Protein AF-A0A940C7N5-F1 (afdb_monomer_lite)

Foldseek 3Di:
DDPVVVPVVPVVVVVVVVVVVVVVVVVVVLLQVLLLLLLLQLLWDFFPLERLRSLLLLLLLVLLVHDLVSNLNSLVVNCVQVVNPLSSVLSNQLSVQLVVLSVVVVPDPDPCCVVCVLVSSLVSSLVSQLPSQVVVCVPPVVSNVSSNVSSNVSSVLNSLQNLCSNDDPPDPDRDPSSVVNVLVSVLSSLLSQLSRPPCSVVVSLVVLVVQLVVLCVVPLLRSLVSLLSSLCSCCNIRVSNPSSVVSNVVSVVD

Radius of gyration: 21.36 Å; chains: 1; bounding box: 59×62×59 Å

pLDDT: mean 82.91, std 12.22, range [44.12, 95.31]

Sequence (254 aa):
MTETARKKAFPVFRTRLKGRAARRVRAGVAWILQGAVMTALTGSRLLGDLSPFSVACFAAGLAAGWRPLPMALGCALYGVLSGWSAQAVSALTGCALAGAFELLVRRLPVPRLAAARDGITALEAGAAALLPGLFMAGGVPYNMMTALLSSCAAALLAPSLTGAMALRPDRKRLLPDERLSCALLAEMILIGMGSLPFAGGEIAEGAAVFVTLILSSRGPAMGAMGGIACGAALALGSGVAPAGSALGLCGLMA

Structure (mmCIF, N/CA/C/O backbone):
data_AF-A0A940C7N5-F1
#
_entry.id   AF-A0A940C7N5-F1
#
loop_
_atom_site.group_PDB
_atom_site.id
_atom_site.type_symbol
_atom_site.label_atom_id
_atom_site.label_alt_id
_atom_site.label_comp_id
_atom_site.label_asym_id
_atom_site.label_entity_id
_atom_site.label_seq_id
_atom_site.pdbx_PDB_ins_code
_atom_site.Cartn_x
_atom_site.Cartn_y
_atom_site.Cartn_z
_atom_site.occupancy
_atom_site.B_iso_or_equiv
_atom_site.auth_seq_id
_atom_site.auth_comp_id
_atom_site.auth_asym_id
_atom_site.auth_atom_id
_atom_site.pdbx_PDB_model_num
ATOM 1 N N . MET A 1 1 ? -33.143 -38.343 39.941 1.00 51.59 1 MET A N 1
ATOM 2 C CA . MET A 1 1 ? -32.200 -37.461 39.215 1.00 51.59 1 MET A CA 1
ATOM 3 C C . MET A 1 1 ? -32.939 -36.857 38.037 1.00 51.59 1 MET A C 1
ATOM 5 O O . MET A 1 1 ? -33.408 -37.586 37.179 1.00 51.59 1 MET A O 1
ATOM 9 N N . THR A 1 2 ? -33.189 -35.555 38.105 1.00 46.84 2 THR A N 1
ATOM 10 C CA . THR A 1 2 ? -34.339 -34.887 37.491 1.00 46.84 2 THR A CA 1
ATOM 11 C C . THR A 1 2 ? -34.039 -34.288 36.115 1.00 46.84 2 THR A C 1
ATOM 13 O O . THR A 1 2 ? -33.041 -33.604 35.888 1.00 46.84 2 THR A O 1
ATOM 16 N N . GLU A 1 3 ? -34.982 -34.507 35.203 1.00 47.84 3 GLU A N 1
ATOM 17 C CA . GLU A 1 3 ? -35.056 -34.051 33.806 1.00 47.84 3 GLU A CA 1
ATOM 18 C C . GLU A 1 3 ? -34.961 -32.518 33.623 1.00 47.84 3 GLU A C 1
ATOM 20 O O . GLU A 1 3 ? -34.776 -31.998 32.520 1.00 47.84 3 GLU A O 1
ATOM 25 N N . THR A 1 4 ? -35.029 -31.767 34.721 1.00 49.16 4 THR A N 1
ATOM 26 C CA . THR A 1 4 ? -34.992 -30.303 34.773 1.00 49.16 4 THR A CA 1
ATOM 27 C C . THR A 1 4 ? -33.587 -29.707 34.643 1.00 49.16 4 THR A C 1
ATOM 29 O O . THR A 1 4 ? -33.459 -28.548 34.241 1.00 49.16 4 THR A O 1
ATOM 32 N N . ALA A 1 5 ? -32.521 -30.481 34.875 1.00 47.84 5 ALA A N 1
ATOM 33 C CA . ALA A 1 5 ? -31.143 -30.013 34.675 1.00 47.84 5 ALA A CA 1
ATOM 34 C C . ALA A 1 5 ? -30.742 -29.944 33.188 1.00 47.84 5 ALA A C 1
ATOM 36 O O . ALA A 1 5 ? -29.886 -29.145 32.800 1.00 47.84 5 ALA A O 1
ATOM 37 N N . ARG A 1 6 ? -31.402 -30.726 32.320 1.00 46.50 6 ARG A N 1
ATOM 38 C CA . ARG A 1 6 ? -31.062 -30.795 30.891 1.00 46.50 6 ARG A CA 1
ATOM 39 C C . ARG A 1 6 ? -31.502 -29.556 30.113 1.00 46.50 6 ARG A C 1
ATOM 41 O O . ARG A 1 6 ? -30.820 -29.190 29.171 1.00 46.50 6 ARG A O 1
ATOM 48 N N . LYS A 1 7 ? -32.573 -28.851 30.500 1.00 46.19 7 LYS A N 1
ATOM 49 C CA . LYS A 1 7 ? -33.104 -27.708 29.718 1.00 46.19 7 LYS A CA 1
ATOM 50 C C . LYS A 1 7 ? -32.383 -26.369 29.950 1.00 46.19 7 LYS A C 1
ATOM 52 O O . LYS A 1 7 ? -32.437 -25.505 29.078 1.00 46.19 7 LYS A O 1
ATOM 57 N N . LYS A 1 8 ? -31.651 -26.190 31.059 1.00 45.12 8 LYS A N 1
ATOM 58 C CA . LYS A 1 8 ? -30.921 -24.934 31.357 1.00 45.12 8 LYS A CA 1
ATOM 59 C C . LYS A 1 8 ? -29.501 -24.866 30.769 1.00 45.12 8 LYS A C 1
ATOM 61 O O . LYS A 1 8 ? -28.976 -23.769 30.601 1.00 45.12 8 LYS A O 1
ATOM 66 N N . ALA A 1 9 ? -28.902 -25.996 30.383 1.00 46.28 9 ALA A N 1
ATOM 67 C CA . ALA A 1 9 ? -27.555 -26.034 29.793 1.00 46.28 9 ALA A CA 1
ATOM 68 C C . ALA A 1 9 ? -27.519 -25.711 28.280 1.00 46.28 9 ALA A C 1
ATOM 70 O O . ALA A 1 9 ? -26.523 -25.193 27.771 1.00 46.28 9 ALA A O 1
ATOM 71 N N . PHE A 1 10 ? -28.613 -25.953 27.548 1.00 46.66 10 PHE A N 1
ATOM 72 C CA . PHE A 1 10 ? -28.686 -25.716 26.099 1.00 46.66 10 PHE A CA 1
ATOM 73 C C . PHE A 1 10 ? -28.700 -24.243 25.640 1.00 46.66 10 PHE A C 1
ATOM 75 O O . PHE A 1 10 ? -28.064 -23.963 24.617 1.00 46.66 10 PHE A O 1
ATOM 82 N N . PRO A 1 11 ? -29.346 -23.268 26.318 1.00 48.66 11 PRO A N 1
ATOM 83 C CA . PRO A 1 11 ? -29.347 -21.884 25.831 1.00 48.66 11 PRO A CA 1
ATOM 84 C C . PRO A 1 11 ? -27.957 -21.232 25.897 1.00 48.66 11 PRO A C 1
ATOM 86 O O . PRO A 1 11 ? -27.591 -20.495 24.982 1.00 48.66 11 PRO A O 1
ATOM 89 N N . VAL A 1 12 ? -27.145 -21.564 26.910 1.00 51.19 12 VAL A N 1
ATOM 90 C CA . VAL A 1 12 ? -25.775 -21.039 27.085 1.00 51.19 12 VAL A CA 1
ATOM 91 C C . VAL A 1 12 ? -24.812 -21.595 26.027 1.00 51.19 12 VAL A C 1
ATOM 93 O O . VAL A 1 12 ? -23.929 -20.887 25.535 1.00 51.19 12 VAL A O 1
ATOM 96 N N . PHE A 1 13 ? -24.995 -22.852 25.613 1.00 44.12 13 PHE A N 1
ATOM 97 C CA . PHE A 1 13 ? -24.198 -23.447 24.537 1.00 44.12 13 PHE A CA 1
ATOM 98 C C . PHE A 1 13 ? -24.566 -22.867 23.162 1.00 44.12 13 PHE A C 1
ATOM 100 O O . PHE A 1 13 ? -23.679 -22.571 22.357 1.00 44.12 13 PHE A O 1
ATOM 107 N N . ARG 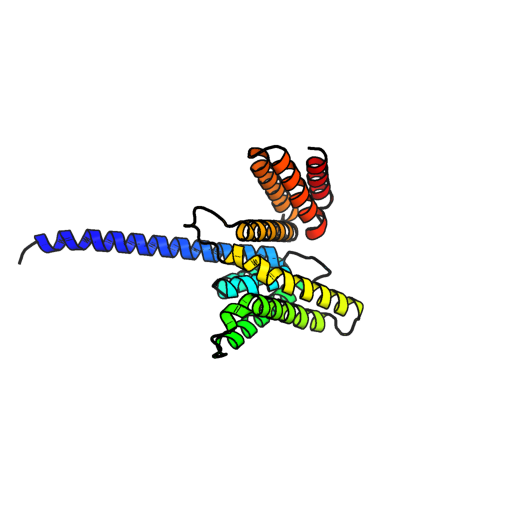A 1 14 ? -25.860 -22.615 22.908 1.00 48.38 14 ARG A N 1
ATOM 108 C CA . ARG A 1 14 ? -26.342 -21.993 21.659 1.00 48.38 14 ARG A CA 1
ATOM 109 C C . ARG A 1 14 ? -25.865 -20.546 21.496 1.00 48.38 14 ARG A C 1
ATOM 111 O O . ARG A 1 14 ? -25.475 -20.164 20.393 1.00 48.38 14 ARG A O 1
ATOM 118 N N . THR A 1 15 ? -25.837 -19.749 22.566 1.00 55.47 15 THR A N 1
ATOM 119 C CA . THR A 1 15 ? -25.305 -18.372 22.526 1.00 55.47 15 THR A CA 1
ATOM 120 C C . THR A 1 15 ? -23.783 -18.343 22.363 1.00 55.47 15 THR A C 1
ATOM 122 O O . THR A 1 15 ? -23.273 -17.542 21.575 1.00 55.47 15 THR A O 1
ATOM 125 N N . ARG A 1 16 ? -23.040 -19.271 22.988 1.00 53.50 16 ARG A N 1
ATOM 126 C CA . ARG A 1 16 ? -21.588 -19.424 22.753 1.00 53.50 16 ARG A CA 1
ATOM 127 C C . ARG A 1 16 ? -21.253 -19.886 21.330 1.00 53.50 16 ARG A C 1
ATOM 129 O O . ARG A 1 16 ? -20.285 -19.386 20.756 1.00 53.50 16 ARG A O 1
ATOM 136 N N . LEU A 1 17 ? -22.042 -20.786 20.739 1.00 54.47 17 LEU A N 1
ATOM 137 C CA . LEU A 1 17 ? -21.873 -21.229 19.346 1.00 54.47 17 LEU A CA 1
ATOM 138 C C . LEU A 1 17 ? -22.158 -20.098 18.346 1.00 54.47 17 LEU A C 1
ATOM 140 O O . LEU A 1 17 ? -21.339 -19.870 17.455 1.00 54.47 17 LEU A O 1
ATOM 144 N N . LYS A 1 18 ? -23.229 -19.315 18.549 1.00 59.25 18 LYS A N 1
ATOM 145 C CA . LYS A 1 18 ? -23.503 -18.101 17.752 1.00 59.25 18 LYS A CA 1
ATOM 146 C C . LYS A 1 18 ? -22.369 -17.071 17.866 1.00 59.25 18 LYS A C 1
ATOM 148 O O . LYS A 1 18 ? -21.932 -16.525 16.857 1.00 59.25 18 LYS A O 1
ATOM 153 N N . GLY A 1 19 ? -21.817 -16.876 19.067 1.00 64.38 19 GLY A N 1
ATOM 154 C CA . GLY A 1 19 ? -20.677 -15.980 19.296 1.00 64.38 19 GLY A CA 1
ATOM 155 C C . GLY A 1 19 ? -19.342 -16.465 18.707 1.00 64.38 19 GLY A C 1
ATOM 156 O O . GLY A 1 19 ? -18.465 -15.643 18.433 1.00 64.38 19 GLY A O 1
ATOM 157 N N . ARG A 1 20 ? -19.160 -17.777 18.501 1.00 68.38 20 ARG A N 1
ATOM 158 C CA . ARG A 1 20 ? -17.991 -18.346 17.799 1.00 68.38 20 ARG A CA 1
ATOM 159 C C . ARG A 1 20 ? -18.150 -18.273 16.281 1.00 68.38 20 ARG A C 1
ATOM 161 O O . ARG A 1 20 ? -17.189 -17.915 15.606 1.00 68.38 20 ARG A O 1
ATOM 168 N N . ALA A 1 21 ? -19.345 -18.548 15.758 1.00 71.12 21 ALA A N 1
ATOM 169 C CA . ALA A 1 21 ? -19.647 -18.421 14.333 1.00 71.12 21 ALA A CA 1
ATOM 170 C C . ALA A 1 21 ? -19.500 -16.965 13.857 1.00 71.12 21 ALA A C 1
ATOM 172 O O . ALA A 1 21 ? -18.759 -16.707 12.913 1.00 71.12 21 ALA A O 1
ATOM 173 N N . ALA A 1 22 ? -20.080 -16.001 14.581 1.00 72.75 22 ALA A N 1
ATOM 174 C CA . ALA A 1 22 ? -19.940 -14.577 14.264 1.00 72.75 22 ALA A CA 1
ATOM 175 C C . ALA A 1 22 ? -18.474 -14.101 14.302 1.00 72.75 22 ALA A C 1
ATOM 177 O O . ALA A 1 22 ? -18.050 -13.321 13.452 1.00 72.75 22 ALA A O 1
ATOM 178 N N . ARG A 1 23 ? -17.669 -14.611 15.247 1.00 75.31 23 ARG A N 1
ATOM 179 C CA . ARG A 1 23 ? -16.226 -14.328 15.301 1.00 75.31 23 ARG A CA 1
ATOM 180 C C . ARG A 1 23 ? -15.461 -14.912 14.115 1.00 75.31 23 ARG A C 1
ATOM 182 O O . ARG A 1 23 ? -14.581 -14.235 13.598 1.00 75.31 23 ARG A O 1
ATOM 189 N N . ARG A 1 24 ? -15.798 -16.126 13.664 1.00 78.75 24 ARG A N 1
ATOM 190 C CA . ARG A 1 24 ? -15.188 -16.725 12.463 1.00 78.75 24 ARG A CA 1
ATOM 191 C C . ARG A 1 24 ? -15.539 -15.945 11.200 1.00 78.75 24 ARG A C 1
ATOM 193 O O . ARG A 1 24 ? -14.641 -15.684 10.413 1.00 78.75 24 ARG A O 1
ATOM 200 N N . VAL A 1 25 ? -16.795 -15.524 11.047 1.00 80.06 25 VAL A N 1
ATOM 201 C CA . VAL A 1 25 ? -17.226 -14.710 9.898 1.00 80.06 25 VAL A CA 1
ATOM 202 C C . VAL A 1 25 ? -16.489 -13.372 9.880 1.00 80.06 25 VAL A C 1
ATOM 204 O O . VAL A 1 25 ? -15.874 -13.039 8.874 1.00 80.06 25 VAL A O 1
ATOM 207 N N . ARG A 1 26 ? -16.446 -12.644 11.007 1.00 80.75 26 ARG A N 1
ATOM 208 C CA . ARG A 1 26 ? -15.687 -11.380 11.102 1.00 80.75 26 ARG A CA 1
ATOM 209 C C . ARG A 1 26 ? -14.199 -11.571 10.808 1.00 80.75 26 ARG A C 1
ATOM 211 O O . ARG A 1 26 ? -13.612 -10.761 10.101 1.00 80.75 26 ARG A O 1
ATOM 218 N N . ALA A 1 27 ? -13.598 -12.642 11.329 1.00 81.06 27 ALA A N 1
ATOM 219 C CA . ALA A 1 27 ? -12.200 -12.957 11.064 1.00 81.06 27 ALA A CA 1
ATOM 220 C C . ALA A 1 27 ? -11.952 -13.277 9.584 1.00 81.06 27 ALA A C 1
ATOM 222 O O . ALA A 1 27 ? -10.933 -12.847 9.059 1.00 81.06 27 ALA A O 1
ATOM 223 N N . GLY A 1 28 ? -12.873 -13.987 8.922 1.00 84.25 28 GLY A N 1
ATOM 224 C CA . GLY A 1 28 ? -12.809 -14.279 7.489 1.00 84.25 28 GLY A CA 1
ATOM 225 C C . GLY A 1 28 ? -12.934 -13.022 6.628 1.00 84.25 28 GLY A C 1
ATOM 226 O O . GLY A 1 28 ? -12.109 -12.812 5.748 1.00 84.25 28 GLY A O 1
ATOM 227 N N . VAL A 1 29 ? -13.894 -12.143 6.937 1.00 85.88 29 VAL A N 1
ATOM 228 C CA . VAL A 1 29 ? -14.066 -10.858 6.235 1.00 85.88 29 VAL A CA 1
ATOM 229 C C . VAL A 1 29 ? -12.822 -9.981 6.376 1.00 85.88 29 VAL A C 1
ATOM 231 O O . VAL A 1 29 ? -12.331 -9.466 5.379 1.00 85.88 29 VAL A O 1
ATOM 234 N N . ALA A 1 30 ? -12.266 -9.860 7.587 1.00 85.69 30 ALA A N 1
ATOM 235 C CA . ALA A 1 30 ? -11.023 -9.119 7.800 1.00 85.69 30 ALA A CA 1
ATOM 236 C C . ALA A 1 30 ? -9.854 -9.720 7.001 1.00 85.69 30 ALA A C 1
ATOM 238 O O . ALA A 1 30 ? -9.044 -8.986 6.451 1.00 85.69 30 ALA A O 1
ATOM 239 N N . TRP A 1 31 ? -9.791 -11.049 6.901 1.00 90.44 31 TRP A N 1
ATOM 240 C CA . TRP A 1 31 ? -8.777 -11.754 6.117 1.00 90.44 31 TRP A CA 1
ATOM 241 C C . TRP A 1 31 ? -8.853 -11.417 4.627 1.00 90.44 31 TRP A C 1
ATOM 243 O O . TRP A 1 31 ? -7.840 -11.090 4.014 1.00 90.44 31 TRP A O 1
ATOM 253 N N . ILE A 1 32 ? -10.063 -11.469 4.066 1.00 90.06 32 ILE A N 1
ATOM 254 C CA . ILE A 1 32 ? -10.318 -11.149 2.659 1.00 90.06 32 ILE A CA 1
ATOM 255 C C . ILE A 1 32 ? -10.001 -9.678 2.394 1.00 90.06 32 ILE A C 1
ATOM 257 O O . ILE A 1 32 ? -9.326 -9.372 1.418 1.00 90.06 32 ILE A O 1
ATOM 261 N N . LEU A 1 33 ? -10.424 -8.777 3.286 1.00 90.06 33 LEU A N 1
ATOM 262 C CA . LEU A 1 33 ? -10.171 -7.345 3.148 1.00 90.06 33 LEU A CA 1
ATOM 263 C C . LEU A 1 33 ? -8.669 -7.030 3.160 1.00 90.06 33 LEU A C 1
ATOM 265 O O . LEU A 1 33 ? -8.198 -6.302 2.295 1.00 90.06 33 LEU A O 1
ATOM 269 N N . GLN A 1 34 ? -7.908 -7.619 4.089 1.00 92.19 34 GLN A N 1
ATOM 270 C CA . GLN A 1 34 ? -6.450 -7.457 4.155 1.00 92.19 34 GLN A CA 1
ATOM 271 C C . GLN A 1 34 ? -5.774 -7.920 2.859 1.00 92.19 34 GLN A C 1
ATOM 273 O O . GLN A 1 34 ? -4.919 -7.215 2.328 1.00 92.19 34 GLN A O 1
ATOM 278 N N . GLY A 1 35 ? -6.178 -9.079 2.330 1.00 91.44 35 GLY A N 1
ATOM 279 C CA . GLY A 1 35 ? -5.663 -9.583 1.058 1.00 91.44 35 GLY A CA 1
ATOM 280 C C . GLY A 1 35 ? -6.039 -8.693 -0.129 1.00 91.44 35 GLY A C 1
ATOM 281 O O . GLY A 1 35 ? -5.182 -8.390 -0.954 1.00 91.44 35 GLY A O 1
ATOM 282 N N . ALA A 1 36 ? -7.286 -8.223 -0.198 1.00 90.94 36 ALA A N 1
ATOM 283 C CA . ALA A 1 36 ? -7.769 -7.359 -1.275 1.00 90.94 36 ALA A CA 1
ATOM 284 C C . ALA A 1 36 ? -7.050 -6.003 -1.296 1.00 90.94 36 ALA A C 1
ATOM 286 O O . ALA A 1 36 ? -6.581 -5.580 -2.351 1.00 90.94 36 ALA A O 1
ATOM 287 N N . VAL A 1 37 ? -6.892 -5.366 -0.128 1.00 92.44 37 VAL A N 1
ATOM 288 C CA . VAL A 1 37 ? -6.129 -4.116 0.015 1.00 92.44 37 VAL A CA 1
ATOM 289 C C . VAL A 1 37 ? -4.699 -4.322 -0.468 1.00 92.44 37 VAL A C 1
ATOM 291 O O . VAL A 1 37 ? -4.227 -3.567 -1.310 1.00 92.44 37 VAL A O 1
ATOM 294 N N . MET A 1 38 ? -4.027 -5.380 -0.012 1.00 94.38 38 MET A N 1
ATOM 295 C CA . MET A 1 38 ? -2.659 -5.658 -0.450 1.00 94.38 38 MET A CA 1
ATOM 296 C C . MET A 1 38 ? -2.571 -5.937 -1.951 1.00 94.38 38 MET A C 1
ATOM 298 O O . MET A 1 38 ? -1.673 -5.411 -2.592 1.00 94.38 38 MET A O 1
ATOM 302 N N . THR A 1 39 ? -3.525 -6.676 -2.525 1.00 91.94 39 THR A N 1
ATOM 303 C CA . THR A 1 39 ? -3.580 -6.946 -3.975 1.00 91.94 39 THR A CA 1
ATOM 304 C C . THR A 1 39 ? -3.664 -5.645 -4.776 1.00 91.94 39 THR A C 1
ATOM 306 O O . THR A 1 39 ? -2.908 -5.465 -5.729 1.00 91.94 39 THR A O 1
ATOM 309 N N . ALA A 1 40 ? -4.542 -4.720 -4.372 1.00 90.94 40 ALA A N 1
ATOM 310 C CA . ALA A 1 40 ? -4.671 -3.415 -5.021 1.00 90.94 40 ALA A CA 1
ATOM 311 C C . ALA A 1 40 ? -3.379 -2.593 -4.878 1.00 90.94 40 ALA A C 1
ATOM 313 O O . ALA A 1 40 ? -2.850 -2.071 -5.857 1.00 90.94 40 ALA A O 1
ATOM 314 N N . LEU A 1 41 ? -2.814 -2.530 -3.671 1.00 91.44 41 LEU A N 1
ATOM 315 C CA . LEU A 1 41 ? -1.617 -1.733 -3.400 1.00 91.44 41 LEU A CA 1
ATOM 316 C C . LEU A 1 41 ? -0.347 -2.292 -4.049 1.00 91.44 41 LEU A C 1
ATOM 318 O O . LEU A 1 41 ? 0.570 -1.530 -4.352 1.00 91.44 41 LEU A O 1
ATOM 322 N N . THR A 1 42 ? -0.272 -3.597 -4.313 1.00 89.31 42 THR A N 1
ATOM 323 C CA . THR A 1 42 ? 0.818 -4.165 -5.119 1.00 89.31 42 THR A CA 1
ATOM 324 C C . THR A 1 42 ? 0.790 -3.630 -6.549 1.00 89.31 42 THR A C 1
ATOM 326 O O . THR A 1 42 ? 1.855 -3.407 -7.121 1.00 89.31 42 THR A O 1
ATOM 329 N N . GLY A 1 43 ? -0.399 -3.364 -7.098 1.00 83.69 43 GLY A N 1
ATOM 330 C CA . GLY A 1 43 ? -0.561 -2.783 -8.430 1.00 83.69 43 GLY A CA 1
ATOM 331 C C . GLY A 1 43 ? -0.299 -1.285 -8.514 1.00 83.69 43 GLY A C 1
ATOM 332 O O . GLY A 1 43 ? 0.110 -0.802 -9.570 1.00 83.69 43 GLY A O 1
ATOM 333 N N . SER A 1 44 ? -0.455 -0.547 -7.415 1.00 83.50 44 SER A N 1
ATOM 334 C CA . SER A 1 44 ? -0.224 0.900 -7.409 1.00 83.50 44 SER A CA 1
ATOM 335 C C . SER A 1 44 ? 1.244 1.257 -7.703 1.00 83.50 44 SER A C 1
ATOM 337 O O . SER A 1 44 ? 2.162 0.784 -7.026 1.00 83.50 44 SER A O 1
ATOM 339 N N . ARG A 1 45 ? 1.456 2.092 -8.729 1.00 76.44 45 ARG A N 1
ATOM 340 C CA . ARG A 1 45 ? 2.767 2.606 -9.158 1.00 76.44 45 ARG A CA 1
ATOM 341 C C . ARG A 1 45 ? 2.856 4.087 -8.811 1.00 76.44 45 ARG A C 1
ATOM 343 O O . ARG A 1 45 ? 1.858 4.795 -8.895 1.00 76.44 45 ARG A O 1
ATOM 350 N N . LEU A 1 46 ? 4.042 4.547 -8.417 1.00 66.75 46 LEU A N 1
ATOM 351 C CA . LEU A 1 46 ? 4.302 5.977 -8.201 1.00 66.75 46 LEU A CA 1
ATOM 352 C C . LEU A 1 46 ? 5.454 6.477 -9.084 1.00 66.75 46 LEU A C 1
ATOM 354 O O . LEU A 1 46 ? 5.331 7.514 -9.723 1.00 66.75 46 LEU A O 1
ATOM 358 N N . LEU A 1 47 ? 6.570 5.741 -9.131 1.00 68.38 47 LEU A N 1
ATOM 359 C CA . LEU A 1 47 ? 7.771 6.096 -9.891 1.00 68.38 47 LEU A CA 1
ATOM 360 C C . LEU A 1 47 ? 8.451 4.816 -10.399 1.00 68.38 47 LEU A C 1
ATOM 362 O O . LEU A 1 47 ? 8.959 4.024 -9.605 1.00 68.38 47 LEU A O 1
ATOM 366 N N . GLY A 1 48 ? 8.460 4.621 -11.719 1.00 70.44 48 GLY A N 1
ATOM 367 C CA . GLY A 1 48 ? 8.994 3.410 -12.352 1.00 70.44 48 GLY A CA 1
ATOM 368 C C . GLY A 1 48 ? 8.171 2.150 -12.049 1.00 70.44 48 GLY A C 1
ATOM 369 O O . GLY A 1 48 ? 6.976 2.225 -11.768 1.00 70.44 48 GLY A O 1
ATOM 370 N N . ASP A 1 49 ? 8.825 0.987 -12.088 1.00 75.00 49 ASP A N 1
ATOM 371 C CA . ASP A 1 49 ? 8.203 -0.329 -11.854 1.00 75.00 49 ASP A CA 1
ATOM 372 C C . ASP A 1 49 ? 8.219 -0.766 -10.375 1.00 75.00 49 ASP A C 1
ATOM 374 O O . ASP A 1 49 ? 8.081 -1.950 -10.064 1.00 75.00 49 ASP A O 1
ATOM 378 N N . LEU A 1 50 ? 8.395 0.174 -9.440 1.00 82.81 50 LEU A N 1
ATOM 379 C CA . LEU A 1 50 ? 8.424 -0.103 -8.002 1.00 82.81 50 LEU A CA 1
ATOM 380 C C . LEU A 1 50 ? 7.057 0.149 -7.352 1.00 82.81 50 LEU A C 1
ATOM 382 O O . LEU A 1 50 ? 6.334 1.078 -7.714 1.00 82.81 50 LEU A O 1
ATOM 386 N N . SER A 1 51 ? 6.728 -0.657 -6.339 1.00 85.12 51 SER A N 1
ATOM 387 C CA . SER A 1 51 ? 5.478 -0.570 -5.570 1.00 85.12 51 SER A CA 1
ATOM 388 C C . SER A 1 51 ? 5.737 -0.157 -4.104 1.00 85.12 51 SER A C 1
ATOM 390 O O . SER A 1 51 ? 5.625 -0.982 -3.188 1.00 85.12 51 SER A O 1
ATOM 392 N N . PRO A 1 52 ? 6.089 1.115 -3.826 1.00 87.56 52 PRO A N 1
ATOM 393 C CA . PRO A 1 52 ? 6.367 1.579 -2.458 1.00 87.56 52 PRO A CA 1
ATOM 394 C C . PRO A 1 52 ? 5.163 1.418 -1.524 1.00 87.56 52 PRO A C 1
ATOM 396 O O . PRO A 1 52 ? 5.303 1.140 -0.333 1.00 87.56 52 PRO A O 1
ATOM 399 N N . PHE A 1 53 ? 3.968 1.552 -2.088 1.00 91.50 53 PHE A N 1
ATOM 400 C CA . PHE A 1 53 ? 2.691 1.512 -1.396 1.00 91.50 53 PHE A CA 1
ATOM 401 C C . PHE A 1 53 ? 2.390 0.172 -0.730 1.00 91.50 53 PHE A C 1
ATOM 403 O O . PHE A 1 53 ? 1.936 0.144 0.415 1.00 91.50 53 PHE A O 1
ATOM 410 N N . SER A 1 54 ? 2.679 -0.943 -1.408 1.00 92.75 54 SER A N 1
ATOM 411 C CA . SER A 1 54 ? 2.472 -2.269 -0.828 1.00 92.75 54 SER A CA 1
ATOM 412 C C . SER A 1 54 ? 3.410 -2.506 0.349 1.00 92.75 54 SER A C 1
ATOM 414 O O . SER A 1 54 ? 2.974 -3.018 1.371 1.00 92.75 54 SER A O 1
ATOM 416 N N . VAL A 1 55 ? 4.678 -2.096 0.244 1.00 93.62 55 VAL A N 1
ATOM 417 C CA . VAL A 1 55 ? 5.662 -2.278 1.323 1.00 93.62 55 VAL A CA 1
ATOM 418 C C . VAL A 1 55 ? 5.309 -1.408 2.532 1.00 93.62 55 VAL A C 1
ATOM 420 O O . VAL A 1 55 ? 5.297 -1.905 3.660 1.00 93.62 55 VAL A O 1
ATOM 423 N N . ALA A 1 56 ? 4.930 -0.148 2.300 1.00 94.56 56 ALA A N 1
ATOM 424 C CA . ALA A 1 56 ? 4.469 0.759 3.348 1.00 94.56 56 ALA A CA 1
ATOM 425 C C . ALA A 1 56 ? 3.225 0.225 4.067 1.00 94.56 56 ALA A C 1
ATOM 427 O O . ALA A 1 56 ? 3.196 0.150 5.296 1.00 94.56 56 ALA A O 1
ATOM 428 N N . CYS A 1 57 ? 2.217 -0.215 3.308 1.00 94.62 57 CYS A N 1
ATOM 429 C CA . CYS A 1 57 ? 1.012 -0.817 3.867 1.00 94.62 57 CYS A CA 1
ATOM 430 C C . CYS A 1 57 ? 1.308 -2.137 4.585 1.00 94.62 57 CYS A C 1
ATOM 432 O O . CYS A 1 57 ? 0.659 -2.449 5.585 1.00 94.62 57 CYS A O 1
ATOM 434 N N . PHE A 1 58 ? 2.288 -2.912 4.112 1.00 95.31 58 PHE A N 1
ATOM 435 C CA . PHE A 1 58 ? 2.672 -4.153 4.766 1.00 95.31 58 PHE A CA 1
ATOM 436 C C . PHE A 1 58 ? 3.263 -3.897 6.152 1.00 95.31 58 PHE A C 1
ATOM 438 O O . PHE A 1 58 ? 2.790 -4.466 7.138 1.00 95.31 58 PHE A O 1
ATOM 445 N N . ALA A 1 59 ? 4.232 -2.985 6.245 1.00 94.19 59 ALA A N 1
ATOM 446 C CA . ALA A 1 59 ? 4.824 -2.570 7.515 1.00 94.19 59 ALA A CA 1
ATOM 447 C C . ALA A 1 59 ? 3.777 -1.947 8.460 1.00 94.19 59 ALA A C 1
ATOM 449 O O . ALA A 1 59 ? 3.665 -2.346 9.622 1.00 94.19 59 ALA A O 1
ATOM 450 N N . ALA A 1 60 ? 2.937 -1.041 7.945 1.00 93.19 60 ALA A N 1
ATOM 451 C CA . ALA A 1 60 ? 1.861 -0.411 8.712 1.00 93.19 60 ALA A CA 1
ATOM 452 C C . ALA A 1 60 ? 0.844 -1.436 9.240 1.00 93.19 60 ALA A C 1
ATOM 454 O O . ALA A 1 60 ? 0.447 -1.390 10.406 1.00 93.19 60 ALA A O 1
ATOM 455 N N . GLY A 1 61 ? 0.448 -2.397 8.401 1.00 92.56 61 GLY A N 1
ATOM 456 C CA . GLY A 1 61 ? -0.455 -3.479 8.775 1.00 92.56 61 GLY A CA 1
ATOM 457 C C . GLY A 1 61 ? 0.143 -4.362 9.868 1.00 92.56 61 GLY A C 1
ATOM 458 O O . GLY A 1 61 ? -0.532 -4.643 10.859 1.00 92.56 61 GLY A O 1
ATOM 459 N N . LEU A 1 62 ? 1.417 -4.751 9.752 1.00 92.56 62 LEU A N 1
ATOM 460 C CA . LEU A 1 62 ? 2.103 -5.519 10.796 1.00 92.56 62 LEU A CA 1
ATOM 461 C C . LEU A 1 62 ? 2.145 -4.770 12.130 1.00 92.56 62 LEU A C 1
ATOM 463 O O . LEU A 1 62 ? 1.848 -5.363 13.172 1.00 92.56 62 LEU A O 1
ATOM 467 N N . ALA A 1 63 ? 2.435 -3.468 12.098 1.00 90.38 63 ALA A N 1
ATOM 468 C CA . ALA A 1 63 ? 2.418 -2.623 13.285 1.00 90.38 63 ALA A CA 1
ATOM 469 C C . ALA A 1 63 ? 1.019 -2.449 13.891 1.00 90.38 63 ALA A C 1
ATOM 471 O O . ALA A 1 63 ? 0.887 -2.435 15.114 1.00 90.38 63 ALA A O 1
ATOM 472 N N . ALA A 1 64 ? -0.024 -2.411 13.062 1.00 88.50 64 ALA A N 1
ATOM 473 C CA . ALA A 1 64 ? -1.419 -2.386 13.497 1.00 88.50 64 ALA A CA 1
ATOM 474 C C . ALA A 1 64 ? -1.962 -3.762 13.945 1.00 88.50 64 ALA A C 1
ATOM 476 O O . ALA A 1 64 ? -3.104 -3.865 14.403 1.00 88.50 64 ALA A O 1
ATOM 477 N N . GLY A 1 65 ? -1.167 -4.833 13.836 1.00 88.69 65 GLY A N 1
ATOM 478 C CA . GLY A 1 65 ? -1.552 -6.188 14.243 1.00 88.69 65 GLY A CA 1
ATOM 479 C C . GLY A 1 65 ? -2.332 -6.976 13.186 1.00 88.69 65 GLY A C 1
ATOM 480 O O . GLY A 1 65 ? -3.031 -7.939 13.524 1.00 88.69 65 GLY A O 1
ATOM 481 N N . TRP A 1 66 ? -2.235 -6.596 11.912 1.00 91.88 66 TRP A N 1
ATOM 482 C CA . TRP A 1 66 ? -2.730 -7.407 10.803 1.00 91.88 66 TRP A CA 1
ATOM 483 C C . TRP A 1 66 ? -1.967 -8.724 10.701 1.00 91.88 66 TRP A C 1
ATOM 485 O O . TRP A 1 66 ? -0.856 -8.895 11.210 1.00 91.88 66 TRP A O 1
ATOM 495 N N . ARG A 1 67 ? -2.600 -9.708 10.060 1.00 91.38 67 ARG A N 1
ATOM 496 C CA . ARG A 1 67 ? -1.990 -11.023 9.891 1.00 91.38 67 ARG A CA 1
ATOM 497 C C . ARG A 1 67 ? -1.073 -10.974 8.662 1.00 91.38 67 ARG A C 1
ATOM 499 O O . ARG A 1 67 ? -1.555 -10.599 7.598 1.00 91.38 67 ARG A O 1
ATOM 506 N N . PRO A 1 68 ? 0.188 -11.434 8.752 1.00 91.56 68 PRO A N 1
ATOM 507 C CA . PRO A 1 68 ? 1.114 -11.410 7.614 1.00 91.56 68 PRO A CA 1
ATOM 508 C C . PRO A 1 68 ? 0.640 -12.298 6.457 1.00 91.56 68 PRO A C 1
ATOM 510 O O . PRO A 1 68 ? 0.866 -11.991 5.295 1.00 91.56 68 PRO A O 1
ATOM 513 N N . LEU A 1 69 ? -0.043 -13.402 6.775 1.00 92.31 69 LEU A N 1
ATOM 514 C CA . LEU A 1 69 ? -0.440 -14.424 5.809 1.00 92.31 69 LEU A CA 1
ATOM 515 C C . LEU A 1 69 ? -1.446 -13.927 4.746 1.00 92.31 69 LEU A C 1
ATOM 517 O O . LEU A 1 69 ? -1.137 -14.064 3.567 1.00 92.31 69 LEU A O 1
ATOM 521 N N . PRO A 1 70 ? -2.600 -13.313 5.089 1.00 92.88 70 PRO A N 1
ATOM 522 C CA . PRO A 1 70 ? -3.506 -12.754 4.081 1.00 92.88 70 PRO A CA 1
ATOM 523 C C . PRO A 1 70 ? -2.859 -11.626 3.279 1.00 92.88 70 PRO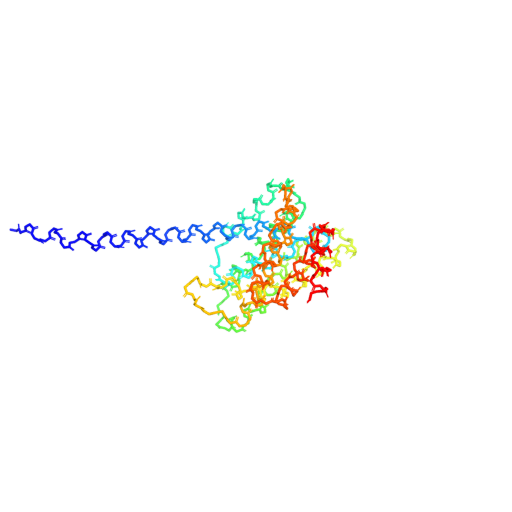 A C 1
ATOM 525 O O . PRO A 1 70 ? -3.124 -11.494 2.090 1.00 92.88 70 PRO A O 1
ATOM 528 N N . MET A 1 71 ? -1.989 -10.838 3.912 1.00 93.88 71 MET A N 1
ATOM 529 C CA . MET A 1 71 ? -1.298 -9.740 3.246 1.00 93.88 71 MET A CA 1
ATOM 530 C C . MET A 1 71 ? -0.318 -10.258 2.186 1.00 93.88 71 MET A C 1
ATOM 532 O O . MET A 1 71 ? -0.338 -9.794 1.050 1.00 93.88 71 MET A O 1
ATOM 536 N N . ALA A 1 72 ? 0.474 -11.278 2.531 1.00 92.88 72 ALA A N 1
ATOM 537 C CA . ALA A 1 72 ? 1.376 -11.949 1.600 1.00 92.88 72 ALA A CA 1
ATOM 538 C C . ALA A 1 72 ? 0.615 -12.658 0.469 1.00 92.88 72 ALA A C 1
ATOM 540 O O . ALA A 1 72 ? 1.033 -12.587 -0.685 1.00 92.88 72 ALA A O 1
ATOM 541 N N . LEU A 1 73 ? -0.524 -13.293 0.778 1.00 93.31 73 LEU A N 1
ATOM 542 C CA . LEU A 1 73 ? -1.397 -13.884 -0.239 1.00 93.31 73 LEU A CA 1
ATOM 543 C C . LEU A 1 73 ? -1.967 -12.833 -1.196 1.00 93.31 73 LEU A C 1
ATOM 545 O O . LEU A 1 73 ? -2.070 -13.118 -2.381 1.00 93.31 73 LEU A O 1
ATOM 549 N N . GLY A 1 74 ? -2.292 -11.631 -0.715 1.00 92.25 74 GLY A N 1
ATOM 550 C CA . GLY A 1 74 ? -2.718 -10.520 -1.570 1.00 92.25 74 GLY A CA 1
ATOM 551 C C . GLY A 1 74 ? -1.632 -10.094 -2.561 1.00 92.25 74 GLY A C 1
ATOM 552 O O . GLY A 1 74 ? -1.878 -10.021 -3.763 1.00 92.25 74 GLY A O 1
ATOM 553 N N . CYS A 1 75 ? -0.397 -9.915 -2.082 1.00 91.31 75 CYS A N 1
ATOM 554 C CA . CYS A 1 75 ? 0.742 -9.628 -2.960 1.00 91.31 75 CYS A CA 1
ATOM 555 C C . CYS A 1 75 ? 0.984 -10.759 -3.977 1.00 91.31 75 CYS A C 1
ATOM 557 O O . CYS A 1 75 ? 1.244 -10.502 -5.151 1.00 91.31 75 CYS A O 1
ATOM 559 N N . ALA A 1 76 ? 0.876 -12.020 -3.540 1.00 93.25 76 ALA A N 1
ATOM 560 C CA . ALA A 1 76 ? 1.054 -13.182 -4.408 1.00 93.25 76 ALA A CA 1
ATOM 561 C C . ALA A 1 76 ? -0.059 -13.289 -5.459 1.00 93.25 76 ALA A C 1
ATOM 563 O O . ALA A 1 76 ? 0.222 -13.602 -6.613 1.00 93.25 76 ALA A O 1
ATOM 564 N N . LEU A 1 77 ? -1.305 -12.982 -5.087 1.00 92.94 77 LEU A N 1
ATOM 565 C CA . LEU A 1 77 ? -2.442 -12.949 -6.002 1.00 92.94 77 LEU A CA 1
ATOM 566 C C . LEU A 1 77 ? -2.213 -11.923 -7.112 1.00 92.94 77 LEU A C 1
ATOM 568 O O . LEU A 1 77 ? -2.395 -12.254 -8.280 1.00 92.94 77 LEU A O 1
ATOM 572 N N . TYR A 1 78 ? -1.742 -10.719 -6.776 1.00 89.75 78 TYR A N 1
ATOM 573 C CA . TYR A 1 78 ? -1.356 -9.746 -7.798 1.00 89.75 78 TYR A CA 1
ATOM 574 C C . TYR A 1 78 ? -0.209 -10.263 -8.684 1.00 89.75 78 TYR A C 1
ATOM 576 O O . TYR A 1 78 ? -0.231 -10.073 -9.900 1.00 89.75 78 TYR A O 1
ATOM 584 N N . GLY A 1 79 ? 0.775 -10.961 -8.108 1.00 89.50 79 GLY A N 1
ATOM 585 C CA . GLY A 1 79 ? 1.838 -11.617 -8.876 1.00 89.50 79 GLY A CA 1
ATOM 586 C C . GLY A 1 79 ? 1.300 -12.615 -9.897 1.00 89.50 79 GLY A C 1
ATOM 587 O O . GLY A 1 79 ? 1.688 -12.565 -11.059 1.00 89.50 79 GLY A O 1
ATOM 588 N N . VAL A 1 80 ? 0.336 -13.448 -9.508 1.00 91.81 80 VAL A N 1
ATOM 589 C CA . VAL A 1 80 ? -0.333 -14.382 -10.425 1.00 91.81 80 VAL A CA 1
ATOM 590 C C . VAL A 1 80 ? -1.113 -13.633 -11.512 1.00 91.81 80 VAL A C 1
ATOM 592 O O . VAL A 1 80 ? -0.985 -13.968 -12.686 1.00 91.81 80 VAL A O 1
ATOM 595 N N . LEU A 1 81 ? -1.876 -12.597 -11.146 1.00 89.25 81 LEU A N 1
ATOM 596 C CA . LEU A 1 81 ? -2.686 -11.816 -12.092 1.00 89.25 81 LEU A CA 1
ATOM 597 C C . LEU A 1 81 ? -1.840 -11.019 -13.097 1.00 89.25 81 LEU A C 1
ATOM 599 O O . LEU A 1 81 ? -2.262 -10.834 -14.233 1.00 89.25 81 LEU A O 1
ATOM 603 N N . SER A 1 82 ? -0.658 -10.556 -12.685 1.00 86.31 82 SER A N 1
ATOM 604 C CA . SER A 1 82 ? 0.263 -9.750 -13.501 1.00 86.31 82 SER A CA 1
ATOM 605 C C . SER A 1 82 ? 1.353 -10.571 -14.201 1.00 86.31 82 SER A C 1
ATOM 607 O O . SER A 1 82 ? 2.279 -9.990 -14.765 1.00 86.31 82 SER A O 1
ATOM 609 N N . GLY A 1 83 ? 1.286 -11.906 -14.146 1.00 88.69 83 GLY A N 1
ATOM 610 C CA . GLY A 1 83 ? 2.271 -12.779 -14.791 1.00 88.69 83 GLY A CA 1
ATOM 611 C C . GLY A 1 83 ? 3.681 -12.666 -14.203 1.00 88.69 83 GLY A C 1
ATOM 612 O O . GLY A 1 83 ? 4.658 -12.772 -14.936 1.00 88.69 83 GLY A O 1
ATOM 613 N N . TRP A 1 84 ? 3.793 -12.436 -12.892 1.00 87.81 84 TRP A N 1
ATOM 614 C CA . TRP A 1 84 ? 5.056 -12.257 -12.166 1.00 87.81 84 TRP A CA 1
ATOM 615 C C . TRP A 1 84 ? 5.918 -11.106 -12.697 1.00 87.81 84 TRP A C 1
ATOM 617 O O . TRP A 1 84 ? 7.138 -11.217 -12.810 1.00 87.81 84 TRP A O 1
ATOM 627 N N . SER A 1 85 ? 5.272 -9.972 -12.981 1.00 87.62 85 SER A N 1
ATOM 628 C CA . SER A 1 85 ? 5.948 -8.708 -13.288 1.00 87.62 85 SER A CA 1
ATOM 629 C C . SER A 1 85 ? 7.052 -8.359 -12.271 1.00 87.62 85 SER A C 1
ATOM 631 O O . SER A 1 85 ? 6.952 -8.680 -11.083 1.00 87.62 85 SER A O 1
ATOM 633 N N . ALA A 1 86 ? 8.092 -7.638 -12.713 1.00 85.31 86 ALA A N 1
ATOM 634 C CA . ALA A 1 86 ? 9.174 -7.160 -11.838 1.00 85.31 86 ALA A CA 1
ATOM 635 C C . ALA A 1 86 ? 8.641 -6.356 -10.634 1.00 85.31 86 ALA A C 1
ATOM 637 O O . ALA A 1 86 ? 9.142 -6.478 -9.515 1.00 85.31 86 ALA A O 1
ATOM 638 N N . GLN A 1 87 ? 7.551 -5.612 -10.840 1.00 86.00 87 GLN A N 1
ATOM 639 C CA . GLN A 1 87 ? 6.796 -4.941 -9.786 1.00 86.00 87 GLN A CA 1
ATOM 640 C C . GLN A 1 87 ? 6.276 -5.925 -8.731 1.00 86.00 87 GLN A C 1
ATOM 642 O O . GLN A 1 87 ? 6.531 -5.744 -7.546 1.00 86.00 87 GLN A O 1
ATOM 647 N N . ALA A 1 88 ? 5.589 -6.995 -9.133 1.00 88.25 88 ALA A N 1
ATOM 648 C CA . ALA A 1 88 ? 5.070 -7.976 -8.183 1.00 88.25 88 ALA A CA 1
ATOM 649 C C . ALA A 1 88 ? 6.190 -8.678 -7.398 1.00 88.25 88 ALA A C 1
ATOM 651 O O . ALA A 1 88 ? 6.053 -8.920 -6.196 1.00 88.25 88 ALA A O 1
ATOM 652 N N . VAL A 1 89 ? 7.318 -8.968 -8.054 1.00 89.44 89 VAL A N 1
ATOM 653 C CA . VAL A 1 89 ? 8.484 -9.587 -7.406 1.00 89.44 89 VAL A CA 1
ATOM 654 C C . VAL A 1 89 ? 9.134 -8.624 -6.409 1.00 89.44 89 VAL A C 1
ATOM 656 O O . VAL A 1 89 ? 9.407 -9.015 -5.271 1.00 89.44 89 VAL A O 1
ATOM 659 N N . SER A 1 90 ? 9.338 -7.359 -6.788 1.00 89.38 90 SER A N 1
ATOM 660 C CA . SER A 1 90 ? 9.888 -6.332 -5.888 1.00 89.38 90 SER A CA 1
ATOM 661 C C . SER A 1 90 ? 8.961 -6.058 -4.696 1.00 89.38 90 SER A C 1
ATOM 663 O O . SER A 1 90 ? 9.426 -5.947 -3.562 1.00 89.38 90 SER A O 1
ATOM 665 N N . ALA A 1 91 ? 7.644 -6.071 -4.911 1.00 89.44 91 ALA A N 1
ATOM 666 C CA . ALA A 1 91 ? 6.648 -5.948 -3.853 1.00 89.44 91 ALA A CA 1
ATOM 667 C C . ALA A 1 91 ? 6.713 -7.103 -2.852 1.00 89.44 91 ALA A C 1
ATOM 669 O O . ALA A 1 91 ? 6.721 -6.879 -1.641 1.00 89.44 91 ALA A O 1
ATOM 670 N N . LEU A 1 92 ? 6.745 -8.343 -3.348 1.00 92.19 92 LEU A N 1
ATOM 671 C CA . LEU A 1 92 ? 6.785 -9.549 -2.523 1.00 92.19 92 LEU A CA 1
ATOM 672 C C . LEU A 1 92 ? 8.081 -9.646 -1.727 1.00 92.19 92 LEU A C 1
ATOM 674 O O . LEU A 1 92 ? 8.044 -9.930 -0.531 1.00 92.19 92 LEU A O 1
ATOM 678 N N . THR A 1 93 ? 9.213 -9.376 -2.375 1.00 92.38 93 THR A N 1
ATOM 679 C CA . THR A 1 93 ? 10.522 -9.353 -1.710 1.00 92.38 93 THR A CA 1
ATOM 680 C C . THR A 1 93 ? 10.590 -8.241 -0.666 1.00 92.38 93 THR A C 1
ATOM 682 O O . THR A 1 93 ? 11.014 -8.502 0.459 1.00 92.38 93 THR A O 1
ATOM 685 N N . GLY A 1 94 ? 10.068 -7.048 -0.966 1.00 91.56 94 GLY A N 1
ATOM 686 C CA . GLY A 1 94 ? 9.950 -5.964 0.010 1.00 91.56 94 GLY A CA 1
ATOM 687 C C . GLY A 1 94 ? 9.039 -6.316 1.190 1.00 91.56 94 GLY A C 1
ATOM 688 O O . GLY A 1 94 ? 9.423 -6.144 2.342 1.00 91.56 94 GLY A O 1
ATOM 689 N N . CYS A 1 95 ? 7.867 -6.907 0.949 1.00 92.50 95 CYS A N 1
ATOM 690 C CA . CYS A 1 95 ? 6.978 -7.355 2.029 1.00 92.50 95 CYS A CA 1
ATOM 691 C C . CYS A 1 95 ? 7.630 -8.451 2.891 1.00 92.50 95 CYS A C 1
ATOM 693 O O . CYS A 1 95 ? 7.512 -8.430 4.117 1.00 92.50 95 CYS A O 1
ATOM 695 N N . ALA A 1 96 ? 8.357 -9.390 2.277 1.00 93.94 96 ALA A N 1
ATOM 696 C CA . ALA A 1 96 ? 9.093 -10.422 3.003 1.00 93.94 96 ALA A CA 1
ATOM 697 C C . ALA A 1 96 ? 10.192 -9.818 3.895 1.00 93.94 96 ALA A C 1
ATOM 699 O O . ALA A 1 96 ? 10.320 -10.217 5.054 1.00 93.94 96 ALA A O 1
ATOM 700 N N . LEU A 1 97 ? 10.932 -8.822 3.393 1.00 94.12 97 LEU A N 1
ATOM 701 C CA . LEU A 1 97 ? 11.932 -8.085 4.170 1.00 94.12 97 LEU A CA 1
ATOM 702 C C . LEU A 1 97 ? 11.299 -7.311 5.328 1.00 94.12 97 LEU A C 1
ATOM 704 O O . LEU A 1 97 ? 11.775 -7.430 6.452 1.00 94.12 97 LEU A O 1
ATOM 708 N N . ALA A 1 98 ? 10.201 -6.587 5.094 1.00 92.19 98 ALA A N 1
ATOM 709 C CA . ALA A 1 98 ? 9.468 -5.893 6.155 1.00 92.19 98 ALA A CA 1
ATOM 710 C C . ALA A 1 98 ? 8.994 -6.870 7.249 1.00 92.19 98 ALA A C 1
ATOM 712 O O . ALA A 1 98 ? 9.138 -6.598 8.439 1.00 92.19 98 ALA A O 1
ATOM 713 N N . GLY A 1 99 ? 8.508 -8.054 6.860 1.00 91.50 99 GLY A N 1
ATOM 714 C CA . GLY A 1 99 ? 8.163 -9.119 7.803 1.00 91.50 99 GLY A CA 1
ATOM 715 C C . GLY A 1 99 ? 9.365 -9.655 8.587 1.00 91.50 99 GLY A C 1
ATOM 716 O O . GLY A 1 99 ? 9.253 -9.904 9.788 1.00 91.50 99 GLY A O 1
ATOM 717 N N . ALA A 1 100 ? 10.520 -9.811 7.937 1.00 92.25 100 ALA A N 1
ATOM 718 C CA . ALA A 1 100 ? 11.756 -10.232 8.593 1.00 92.25 100 ALA A CA 1
ATOM 719 C C . ALA A 1 100 ? 12.270 -9.175 9.586 1.00 92.25 100 ALA A C 1
ATOM 721 O O . ALA A 1 100 ? 12.663 -9.533 10.700 1.00 92.25 100 ALA A O 1
ATOM 722 N N . PHE A 1 101 ? 12.213 -7.889 9.225 1.00 90.25 101 PHE A N 1
ATOM 723 C CA . PHE A 1 101 ? 12.563 -6.789 10.123 1.00 90.25 101 PHE A CA 1
ATOM 724 C C . PHE A 1 101 ? 11.642 -6.735 11.340 1.00 90.25 101 PHE A C 1
ATOM 726 O O . PHE A 1 101 ? 12.133 -6.712 12.465 1.00 90.25 101 PHE A O 1
ATOM 733 N N . GLU A 1 102 ? 10.329 -6.841 11.144 1.00 89.31 102 GLU A N 1
ATOM 734 C CA . GLU A 1 102 ? 9.370 -6.868 12.250 1.00 89.31 102 GLU A CA 1
ATOM 735 C C . GLU A 1 102 ? 9.627 -8.062 13.194 1.00 89.31 102 GLU A C 1
ATOM 737 O O . GLU A 1 102 ? 9.546 -7.936 14.419 1.00 89.31 102 GLU A O 1
ATOM 742 N N . LEU A 1 103 ? 9.979 -9.238 12.655 1.00 88.94 103 LEU A N 1
ATOM 743 C CA . LEU A 1 103 ? 10.369 -10.396 13.471 1.00 88.94 103 LEU A CA 1
ATOM 744 C C . LEU A 1 103 ? 11.644 -10.132 14.281 1.00 88.94 103 LEU A C 1
ATOM 746 O O . LEU A 1 103 ? 11.736 -10.588 15.424 1.00 88.94 103 LEU A O 1
ATOM 750 N N . LEU A 1 104 ? 12.611 -9.410 13.711 1.00 87.38 104 LEU A N 1
ATOM 751 C CA . LEU A 1 104 ? 13.836 -9.009 14.399 1.00 87.38 104 LEU A CA 1
ATOM 752 C C . LEU A 1 104 ? 13.537 -7.997 15.512 1.00 87.38 104 LEU A C 1
ATOM 754 O O . LEU A 1 104 ? 13.983 -8.187 16.643 1.00 87.38 104 LEU A O 1
ATOM 758 N N . VAL A 1 105 ? 12.720 -6.979 15.230 1.00 85.31 105 VAL A N 1
ATOM 759 C CA . VAL A 1 105 ? 12.319 -5.954 16.205 1.00 85.31 105 VAL A CA 1
ATOM 760 C C . VAL A 1 105 ? 11.559 -6.568 17.376 1.00 85.31 105 VAL A C 1
ATOM 762 O O . VAL A 1 105 ? 11.841 -6.238 18.527 1.00 85.31 105 VAL A O 1
ATOM 765 N N . ARG A 1 106 ? 10.670 -7.536 17.126 1.00 82.31 106 ARG A N 1
ATOM 766 C CA . ARG A 1 106 ? 9.958 -8.266 18.194 1.00 82.31 106 ARG A CA 1
ATOM 767 C C . ARG A 1 106 ? 10.872 -9.061 19.124 1.00 82.31 106 ARG A C 1
ATOM 769 O O . ARG A 1 106 ? 10.462 -9.370 20.240 1.00 82.31 106 ARG A O 1
ATOM 776 N N . ARG A 1 107 ? 12.077 -9.427 18.677 1.00 83.44 107 ARG A N 1
ATOM 777 C CA . ARG A 1 107 ? 13.067 -10.141 19.498 1.00 83.44 107 ARG A CA 1
ATOM 778 C C . ARG A 1 107 ? 13.922 -9.205 20.351 1.00 83.44 107 ARG A C 1
ATOM 780 O O . ARG A 1 107 ? 14.607 -9.692 21.246 1.00 83.44 107 ARG A O 1
ATOM 787 N N . LEU A 1 108 ? 13.889 -7.894 20.106 1.00 79.62 108 LEU A N 1
ATOM 788 C CA . LEU A 1 108 ? 14.646 -6.922 20.890 1.00 79.62 108 LEU A CA 1
ATOM 789 C C . LEU A 1 108 ? 13.900 -6.613 22.205 1.00 79.62 108 LEU A C 1
ATOM 791 O O . LEU A 1 108 ? 12.778 -6.105 22.170 1.00 79.62 108 LEU A O 1
ATOM 795 N N . PRO A 1 109 ? 14.496 -6.881 23.383 1.00 59.75 109 PRO A N 1
ATOM 796 C CA . PRO A 1 109 ? 13.842 -6.722 24.682 1.00 59.75 109 PRO A CA 1
ATOM 797 C C . PRO A 1 109 ? 13.894 -5.262 25.161 1.00 59.75 109 PRO A C 1
ATOM 799 O O . PRO A 1 109 ? 14.443 -4.965 26.221 1.00 59.75 109 PRO A O 1
ATOM 802 N N . VAL A 1 110 ? 13.370 -4.320 24.370 1.00 66.00 110 VAL A N 1
ATOM 803 C CA . VAL A 1 110 ? 13.490 -2.886 24.675 1.00 66.00 110 VAL A CA 1
ATOM 804 C C . VAL A 1 110 ? 12.110 -2.266 24.935 1.00 66.00 110 VAL A C 1
ATOM 806 O O . VAL A 1 110 ? 11.379 -1.957 23.994 1.00 66.00 110 VAL A O 1
ATOM 809 N N . PRO A 1 111 ? 11.740 -1.997 26.202 1.00 57.38 111 PRO A N 1
ATOM 810 C CA . PRO A 1 111 ? 10.435 -1.422 26.555 1.00 57.38 111 PRO A CA 1
ATOM 811 C C . PRO A 1 111 ? 10.229 0.017 26.040 1.00 57.38 111 PRO A C 1
ATOM 813 O O . PRO A 1 111 ? 9.114 0.526 26.062 1.00 57.38 111 PRO A O 1
ATOM 816 N N . ARG A 1 112 ? 11.284 0.672 25.528 1.00 57.94 112 ARG A N 1
ATOM 817 C CA . ARG A 1 112 ? 11.235 2.016 24.922 1.00 57.94 112 ARG A CA 1
ATOM 818 C C . ARG A 1 112 ? 10.808 2.031 23.445 1.00 57.94 112 ARG A C 1
ATOM 820 O O . ARG A 1 112 ? 10.576 3.108 22.906 1.00 57.94 112 ARG A O 1
ATOM 827 N N . LEU A 1 113 ? 10.660 0.871 22.796 1.00 64.31 113 LEU A N 1
ATOM 828 C CA . LEU A 1 113 ? 10.294 0.783 21.371 1.00 64.31 113 LEU A CA 1
ATOM 829 C C . LEU A 1 113 ? 8.858 1.252 21.084 1.00 64.31 113 LEU A C 1
ATOM 831 O O . LEU A 1 113 ? 8.574 1.658 19.964 1.00 64.31 113 LEU A O 1
ATOM 835 N N . ALA A 1 114 ? 7.965 1.252 22.081 1.00 62.78 114 ALA A N 1
ATOM 836 C CA . ALA A 1 114 ? 6.587 1.715 21.899 1.00 62.78 114 ALA A CA 1
ATOM 837 C C . ALA A 1 114 ? 6.511 3.215 21.556 1.00 62.78 114 ALA A C 1
ATOM 839 O O . ALA A 1 114 ? 5.706 3.602 20.718 1.00 62.78 114 ALA A O 1
ATOM 840 N N . ALA A 1 115 ? 7.381 4.041 22.151 1.00 65.12 115 ALA A N 1
ATOM 841 C CA . ALA A 1 115 ? 7.452 5.477 21.868 1.00 65.12 115 ALA A CA 1
ATOM 842 C C . ALA A 1 115 ? 8.150 5.791 20.531 1.00 65.12 115 ALA A C 1
ATOM 844 O O . ALA A 1 115 ? 7.937 6.854 19.963 1.00 65.12 115 ALA A O 1
ATOM 845 N N . ALA A 1 116 ? 8.968 4.864 20.021 1.00 80.88 116 ALA A N 1
ATOM 846 C CA . ALA A 1 116 ? 9.688 4.995 18.753 1.00 80.88 116 ALA A CA 1
ATOM 847 C C . ALA A 1 116 ? 9.031 4.204 17.609 1.00 80.88 116 ALA A C 1
ATOM 849 O O . ALA A 1 116 ? 9.642 4.030 16.554 1.00 80.88 116 ALA A O 1
ATOM 850 N N . ARG A 1 117 ? 7.810 3.687 17.812 1.00 84.25 117 ARG A N 1
ATOM 851 C CA . ARG A 1 117 ? 7.199 2.719 16.897 1.00 84.25 117 ARG A CA 1
ATOM 852 C C . ARG A 1 117 ? 7.012 3.285 15.496 1.00 84.25 117 ARG A C 1
ATOM 854 O O . ARG A 1 117 ? 7.351 2.593 14.545 1.00 84.25 117 ARG A O 1
ATOM 861 N N . ASP A 1 118 ? 6.592 4.539 15.378 1.00 86.44 118 ASP A N 1
ATOM 862 C CA . ASP A 1 118 ? 6.408 5.195 14.080 1.00 86.44 118 ASP A CA 1
ATOM 863 C C . ASP A 1 118 ? 7.737 5.317 13.320 1.00 86.44 118 ASP A C 1
ATOM 865 O O . ASP A 1 118 ? 7.822 4.957 12.145 1.00 86.44 118 ASP A O 1
ATOM 869 N N . GLY A 1 119 ? 8.811 5.710 14.015 1.00 87.69 119 GLY A N 1
ATOM 870 C CA . GLY A 1 119 ? 10.157 5.780 13.440 1.00 87.69 119 GLY A CA 1
ATOM 871 C C . GLY A 1 119 ? 10.691 4.413 13.004 1.00 87.69 119 GLY A C 1
ATOM 872 O O . GLY A 1 119 ? 11.315 4.300 11.952 1.00 87.69 119 GLY A O 1
ATOM 873 N N . ILE A 1 120 ? 10.393 3.360 13.768 1.00 89.44 120 ILE A N 1
ATOM 874 C CA . ILE A 1 120 ? 10.748 1.985 13.399 1.00 89.44 120 ILE A CA 1
ATOM 875 C C . ILE A 1 120 ? 9.962 1.554 12.164 1.00 89.44 120 ILE A C 1
ATOM 877 O O . ILE A 1 120 ? 10.568 1.076 11.216 1.00 89.44 120 ILE A O 1
ATOM 881 N N . THR A 1 121 ? 8.646 1.783 12.120 1.00 90.38 121 THR A N 1
ATOM 882 C CA . THR A 1 121 ? 7.827 1.412 10.954 1.00 90.38 121 THR A CA 1
ATOM 883 C C . THR A 1 121 ? 8.248 2.145 9.684 1.00 90.38 121 THR A C 1
ATOM 885 O O . THR A 1 121 ? 8.256 1.549 8.608 1.00 90.38 121 THR A O 1
ATOM 888 N N . ALA A 1 122 ? 8.656 3.411 9.806 1.00 92.69 122 ALA A N 1
ATOM 889 C CA . ALA A 1 122 ? 9.211 4.184 8.704 1.00 92.69 122 ALA A CA 1
ATOM 890 C C . ALA A 1 122 ? 10.529 3.577 8.204 1.00 92.69 122 ALA A C 1
ATOM 892 O O . ALA A 1 122 ? 10.707 3.368 7.004 1.00 92.69 122 ALA A O 1
ATOM 893 N N . LEU A 1 123 ? 11.442 3.247 9.122 1.00 92.25 123 LEU A N 1
ATOM 894 C CA . LEU A 1 123 ? 12.737 2.661 8.781 1.00 92.25 123 LEU A CA 1
ATOM 895 C C . LEU A 1 123 ? 12.595 1.257 8.180 1.00 92.25 123 LEU A C 1
ATOM 897 O O . LEU A 1 123 ? 13.257 0.951 7.192 1.00 92.25 123 LEU A O 1
ATOM 901 N N . GLU A 1 124 ? 11.703 0.431 8.727 1.00 92.56 124 GLU A N 1
ATOM 902 C CA . GLU A 1 124 ? 11.370 -0.893 8.198 1.00 92.56 124 GLU A CA 1
ATOM 903 C C . GLU A 1 124 ? 10.825 -0.797 6.773 1.00 92.56 124 GLU A C 1
ATOM 905 O O . GLU A 1 124 ? 11.330 -1.480 5.884 1.00 92.56 124 GLU A O 1
ATOM 910 N N . ALA A 1 125 ? 9.838 0.072 6.534 1.00 93.00 125 ALA A N 1
ATOM 911 C CA . ALA A 1 125 ? 9.245 0.248 5.212 1.00 93.00 125 ALA A CA 1
ATOM 912 C C . ALA A 1 125 ? 10.242 0.817 4.195 1.00 93.00 125 ALA A C 1
ATOM 914 O O . ALA A 1 125 ? 10.316 0.325 3.069 1.00 93.00 125 ALA A O 1
ATOM 915 N N . GLY A 1 126 ? 11.034 1.816 4.598 1.00 92.88 126 GLY A N 1
ATOM 916 C CA . GLY A 1 126 ? 12.076 2.404 3.760 1.00 92.88 126 GLY A CA 1
ATOM 917 C C . GLY A 1 126 ? 13.141 1.381 3.377 1.00 92.88 126 GLY A C 1
ATOM 918 O O . GLY A 1 126 ? 13.372 1.146 2.194 1.00 92.88 126 GLY A O 1
ATOM 919 N N . ALA A 1 127 ? 13.733 0.692 4.357 1.00 93.44 127 ALA A N 1
ATOM 920 C CA . ALA A 1 127 ? 14.759 -0.321 4.107 1.00 93.44 127 ALA A CA 1
ATOM 921 C C . ALA A 1 127 ? 14.227 -1.496 3.270 1.00 93.44 127 ALA A C 1
ATOM 923 O O . ALA A 1 127 ? 14.903 -1.965 2.349 1.00 93.44 127 ALA A O 1
ATOM 924 N N . ALA A 1 128 ? 13.003 -1.945 3.556 1.00 93.50 128 ALA A N 1
ATOM 925 C CA . ALA A 1 128 ? 12.354 -3.025 2.828 1.00 93.50 128 ALA A CA 1
ATOM 926 C C . ALA A 1 128 ? 12.002 -2.654 1.380 1.00 93.50 128 ALA A C 1
ATOM 928 O O . ALA A 1 128 ? 12.001 -3.533 0.524 1.00 9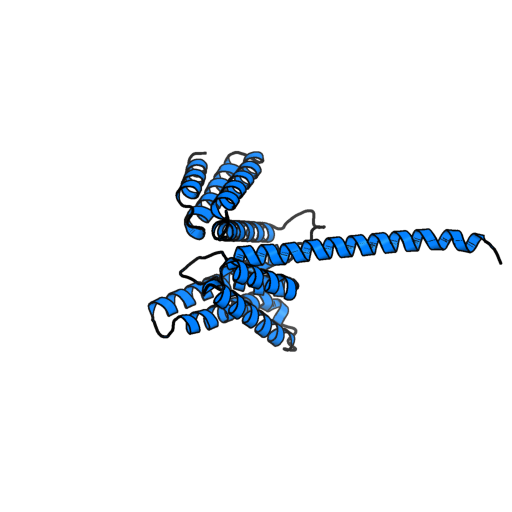3.50 128 ALA A O 1
ATOM 929 N N . ALA A 1 129 ? 11.734 -1.379 1.083 1.00 91.94 129 ALA A N 1
ATOM 930 C CA . ALA A 1 129 ? 11.538 -0.900 -0.285 1.00 91.94 129 ALA A CA 1
ATOM 931 C C . ALA A 1 129 ? 12.875 -0.628 -1.001 1.00 91.94 129 ALA A C 1
ATOM 933 O O . ALA A 1 129 ? 13.002 -0.888 -2.199 1.00 91.94 129 ALA A O 1
ATOM 934 N N . LEU A 1 130 ? 13.883 -0.139 -0.272 1.00 93.38 130 LEU A N 1
ATOM 935 C CA . LEU A 1 130 ? 15.182 0.234 -0.826 1.00 93.38 130 LEU A CA 1
ATOM 936 C C . LEU A 1 130 ? 15.981 -0.978 -1.306 1.00 93.38 130 LEU A C 1
ATOM 938 O O . LEU A 1 130 ? 16.525 -0.944 -2.404 1.00 93.38 130 LEU A O 1
ATOM 942 N N . LEU A 1 131 ? 16.065 -2.044 -0.502 1.00 92.50 131 LEU A N 1
ATOM 943 C CA . LEU A 1 131 ? 16.919 -3.200 -0.802 1.00 92.50 131 LEU A CA 1
ATOM 944 C C . LEU A 1 131 ? 16.538 -3.905 -2.121 1.00 92.50 131 LEU A C 1
ATOM 946 O O . LEU A 1 131 ? 17.420 -4.062 -2.971 1.00 92.50 131 LEU A O 1
ATOM 950 N N . PRO A 1 132 ? 15.262 -4.274 -2.367 1.00 90.62 132 PRO A N 1
ATOM 951 C CA . PRO A 1 132 ? 14.849 -4.816 -3.659 1.00 90.62 132 PRO A CA 1
ATOM 952 C C . PRO A 1 132 ? 15.021 -3.803 -4.793 1.00 90.62 132 PRO A C 1
ATOM 954 O O . PRO A 1 132 ? 15.436 -4.180 -5.885 1.00 90.62 132 PRO A O 1
ATOM 957 N N . GLY A 1 133 ? 14.745 -2.519 -4.535 1.00 87.62 133 GLY A N 1
ATOM 958 C CA . GLY A 1 133 ? 14.895 -1.457 -5.529 1.00 87.62 133 GLY A CA 1
ATOM 959 C C . GLY A 1 133 ? 16.342 -1.281 -5.997 1.00 87.62 133 GLY A C 1
ATOM 960 O O . GLY A 1 133 ? 16.594 -1.214 -7.196 1.00 87.62 133 GLY A O 1
ATOM 961 N N . LEU A 1 134 ? 17.309 -1.276 -5.074 1.00 91.31 134 LEU A N 1
ATOM 962 C CA . LEU A 1 134 ? 18.738 -1.204 -5.394 1.00 91.31 134 LEU A CA 1
ATOM 963 C C . LEU A 1 134 ? 19.231 -2.461 -6.112 1.00 91.31 134 LEU A C 1
ATOM 965 O O . LEU A 1 134 ? 20.032 -2.356 -7.040 1.00 91.31 134 LEU A O 1
ATOM 969 N N . PHE A 1 135 ? 18.735 -3.635 -5.715 1.00 89.75 135 PHE A N 1
ATOM 970 C CA . PHE A 1 135 ? 19.060 -4.888 -6.391 1.00 89.75 135 PHE A CA 1
ATOM 971 C C . PHE A 1 135 ? 18.569 -4.882 -7.847 1.00 89.75 135 PHE A C 1
ATOM 973 O O . PHE A 1 135 ? 19.327 -5.209 -8.757 1.00 89.75 135 PHE A O 1
ATOM 980 N N . MET A 1 136 ? 17.335 -4.427 -8.083 1.00 86.50 136 MET A N 1
ATOM 981 C CA . MET A 1 136 ? 16.767 -4.269 -9.428 1.00 86.50 136 MET A CA 1
ATOM 982 C C . MET A 1 136 ? 17.425 -3.136 -10.230 1.00 86.50 136 MET A C 1
ATOM 984 O O . MET A 1 136 ? 17.432 -3.179 -11.458 1.00 86.50 136 MET A O 1
ATOM 988 N N . ALA A 1 137 ? 18.008 -2.131 -9.568 1.00 87.25 137 ALA A N 1
ATOM 989 C CA . ALA A 1 137 ? 18.653 -1.005 -10.239 1.00 87.25 137 ALA A CA 1
ATOM 990 C C . ALA A 1 137 ? 19.940 -1.387 -10.990 1.00 87.25 137 ALA A C 1
ATOM 992 O O . ALA A 1 137 ? 20.337 -0.658 -11.900 1.00 87.25 137 ALA A O 1
ATOM 993 N N . GLY A 1 138 ? 20.596 -2.497 -10.625 1.00 85.19 138 GLY A N 1
ATOM 994 C CA . GLY A 1 138 ? 21.701 -3.079 -11.397 1.00 85.19 138 GLY A CA 1
ATOM 995 C C . GLY A 1 138 ? 22.907 -2.156 -11.624 1.00 85.19 138 GLY A C 1
ATOM 996 O O . GLY A 1 138 ? 23.613 -2.317 -12.612 1.00 85.19 138 GLY A O 1
ATOM 997 N N . GLY A 1 139 ? 23.135 -1.163 -10.757 1.00 84.81 139 GLY A N 1
ATOM 998 C CA . GLY A 1 139 ? 24.230 -0.195 -10.925 1.00 84.81 139 GLY A CA 1
ATOM 999 C C . GLY A 1 139 ? 23.859 1.092 -11.669 1.00 84.81 139 GLY A C 1
ATOM 1000 O O . GLY A 1 139 ? 24.671 2.012 -11.718 1.00 84.81 139 GLY A O 1
ATOM 1001 N N . VAL A 1 140 ? 22.651 1.191 -12.236 1.00 90.38 140 VAL A N 1
ATOM 1002 C CA . VAL A 1 140 ? 22.238 2.349 -13.042 1.00 90.38 140 VAL A CA 1
ATOM 1003 C C . VAL A 1 140 ? 21.829 3.517 -12.126 1.00 90.38 140 VAL A C 1
ATOM 1005 O O . VAL A 1 140 ? 20.857 3.373 -11.377 1.00 90.38 140 VAL A O 1
ATOM 1008 N N . PRO A 1 141 ? 22.488 4.696 -12.198 1.00 89.69 141 PRO A N 1
ATOM 1009 C CA . PRO A 1 141 ? 22.240 5.811 -11.275 1.00 89.69 141 PRO A CA 1
ATOM 1010 C C . PRO A 1 141 ? 20.790 6.303 -11.272 1.00 89.69 141 PRO A C 1
ATOM 1012 O O . PRO A 1 141 ? 20.228 6.593 -10.218 1.00 89.69 141 PRO A O 1
ATOM 1015 N N . TYR A 1 142 ? 20.160 6.348 -12.449 1.00 88.00 142 TYR A N 1
ATOM 1016 C CA . TYR A 1 142 ? 18.754 6.723 -12.588 1.00 88.00 142 TYR A CA 1
ATOM 1017 C C . TYR A 1 142 ? 17.835 5.770 -11.806 1.00 88.00 142 TYR A C 1
ATOM 1019 O O . TYR A 1 142 ? 17.041 6.215 -10.979 1.00 88.00 142 TYR A O 1
ATOM 1027 N N . ASN A 1 143 ? 18.010 4.456 -11.978 1.00 88.94 143 ASN A N 1
ATOM 1028 C CA . ASN A 1 143 ? 17.211 3.452 -11.274 1.00 88.94 143 ASN A CA 1
ATOM 1029 C C . ASN A 1 143 ? 17.473 3.483 -9.759 1.00 88.94 143 ASN A C 1
ATOM 1031 O O . ASN A 1 143 ? 16.537 3.368 -8.968 1.00 88.94 143 ASN A O 1
ATOM 1035 N N . MET A 1 144 ? 18.719 3.719 -9.336 1.00 89.88 144 MET A N 1
ATOM 1036 C CA . MET A 1 144 ? 19.052 3.906 -7.918 1.00 89.88 144 MET A CA 1
ATOM 1037 C C . MET A 1 144 ? 18.327 5.110 -7.314 1.00 89.88 144 MET A C 1
ATOM 1039 O O . MET A 1 144 ? 17.793 5.014 -6.210 1.00 89.88 144 MET A O 1
ATOM 1043 N N . MET A 1 145 ? 18.252 6.226 -8.044 1.00 91.19 145 MET A N 1
ATOM 1044 C CA . MET A 1 145 ? 17.508 7.404 -7.602 1.00 91.19 145 MET A CA 1
ATOM 1045 C C . MET A 1 145 ? 16.006 7.110 -7.494 1.00 91.19 145 MET A C 1
ATOM 1047 O O . MET A 1 145 ? 15.390 7.477 -6.495 1.00 91.19 145 MET A O 1
ATOM 1051 N N . THR A 1 146 ? 15.420 6.383 -8.452 1.00 89.44 146 THR A N 1
ATOM 1052 C CA . THR A 1 146 ? 14.009 5.960 -8.351 1.00 89.44 146 THR A CA 1
ATOM 1053 C C . THR A 1 146 ? 13.759 5.025 -7.162 1.00 89.44 146 THR A C 1
ATOM 1055 O O . THR A 1 146 ? 12.759 5.183 -6.463 1.00 89.44 146 THR A O 1
ATOM 1058 N N . ALA A 1 147 ? 14.696 4.120 -6.856 1.00 89.81 147 ALA A N 1
ATOM 1059 C CA . ALA A 1 147 ? 14.627 3.247 -5.686 1.00 89.81 147 ALA A CA 1
ATOM 1060 C C . ALA A 1 147 ? 14.718 4.031 -4.368 1.00 89.81 147 ALA A C 1
ATOM 1062 O O . ALA A 1 147 ? 13.961 3.755 -3.436 1.00 89.81 147 ALA A O 1
ATOM 1063 N N . LEU A 1 148 ? 15.588 5.043 -4.301 1.00 91.94 148 LEU A N 1
ATOM 1064 C CA . LEU A 1 148 ? 15.693 5.949 -3.154 1.00 91.94 148 LEU A CA 1
ATOM 1065 C C . LEU A 1 148 ? 14.407 6.752 -2.946 1.00 91.94 148 LEU A C 1
ATOM 1067 O O . LEU A 1 148 ? 13.898 6.803 -1.829 1.00 91.94 148 LEU A O 1
ATOM 1071 N N . LEU A 1 149 ? 13.842 7.329 -4.009 1.00 91.62 149 LEU A N 1
ATOM 1072 C CA . LEU A 1 149 ? 12.577 8.067 -3.930 1.00 91.62 149 LEU A CA 1
ATOM 1073 C C . LEU A 1 149 ? 11.421 7.158 -3.490 1.00 91.62 149 LEU A C 1
ATOM 1075 O O . LEU A 1 149 ? 10.647 7.532 -2.609 1.00 91.62 149 LEU A O 1
ATOM 1079 N N . SER A 1 150 ? 11.348 5.943 -4.038 1.00 91.31 150 SER A N 1
ATOM 1080 C CA . SER A 1 150 ? 10.383 4.915 -3.632 1.00 91.31 150 SER A CA 1
ATOM 1081 C C . SER A 1 150 ? 10.548 4.536 -2.152 1.00 91.31 150 SER A C 1
ATOM 1083 O O . SER A 1 150 ? 9.565 4.447 -1.419 1.00 91.31 150 SER A O 1
ATOM 1085 N N . SER A 1 151 ? 11.785 4.378 -1.676 1.00 93.19 151 SER A N 1
ATOM 1086 C CA . SER A 1 151 ? 12.097 4.141 -0.260 1.00 93.19 151 SER A CA 1
ATOM 1087 C C . SER A 1 151 ? 11.646 5.293 0.638 1.00 93.19 151 SER A C 1
ATOM 1089 O O . SER A 1 151 ? 11.010 5.056 1.663 1.00 93.19 151 SER A O 1
ATOM 1091 N N . CYS A 1 152 ? 11.935 6.540 0.258 1.00 93.88 152 CYS A N 1
ATOM 1092 C CA . CYS A 1 152 ? 11.497 7.719 1.005 1.00 93.88 152 CYS A CA 1
ATOM 1093 C C . CYS A 1 152 ? 9.968 7.795 1.079 1.00 93.88 152 CYS A C 1
ATOM 1095 O O . CYS A 1 152 ? 9.419 8.014 2.157 1.00 93.88 152 CYS A O 1
ATOM 1097 N N . ALA A 1 153 ? 9.276 7.552 -0.039 1.00 91.81 153 ALA A N 1
ATOM 1098 C CA . ALA A 1 153 ? 7.820 7.491 -0.063 1.00 91.81 153 ALA A CA 1
ATOM 1099 C C . ALA A 1 153 ? 7.297 6.389 0.872 1.00 91.81 153 ALA A C 1
ATOM 1101 O O . ALA A 1 153 ? 6.426 6.651 1.697 1.00 91.81 153 ALA A O 1
ATOM 1102 N N . ALA A 1 154 ? 7.864 5.180 0.810 1.00 92.00 154 ALA A N 1
ATOM 1103 C CA . ALA A 1 154 ? 7.452 4.079 1.676 1.00 92.00 154 ALA A CA 1
ATOM 1104 C C . ALA A 1 154 ? 7.672 4.388 3.168 1.00 92.00 154 ALA A C 1
ATOM 1106 O O . ALA A 1 154 ? 6.787 4.130 3.986 1.00 92.00 154 ALA A O 1
ATOM 1107 N N . ALA A 1 155 ? 8.814 4.988 3.515 1.00 93.81 155 ALA A N 1
ATOM 1108 C CA . ALA A 1 155 ? 9.151 5.372 4.882 1.00 93.81 155 ALA A CA 1
ATOM 1109 C C . ALA A 1 155 ? 8.207 6.442 5.448 1.00 93.81 155 ALA A C 1
ATOM 1111 O O . ALA A 1 155 ? 7.816 6.362 6.609 1.00 93.81 155 ALA A O 1
ATOM 1112 N N . LEU A 1 156 ? 7.813 7.426 4.636 1.00 93.56 156 LEU A N 1
ATOM 1113 C CA . LEU A 1 156 ? 6.891 8.490 5.048 1.00 93.56 156 LEU A CA 1
ATOM 1114 C C . LEU A 1 156 ? 5.433 8.008 5.119 1.00 93.56 156 LEU A C 1
ATOM 1116 O O . LEU A 1 156 ? 4.662 8.471 5.961 1.00 93.56 156 LEU A O 1
ATOM 1120 N N . LEU A 1 157 ? 5.046 7.071 4.249 1.00 92.50 157 LEU A N 1
ATOM 1121 C CA . LEU A 1 157 ? 3.678 6.553 4.176 1.00 92.50 157 LEU A CA 1
ATOM 1122 C C . LEU A 1 157 ? 3.374 5.497 5.243 1.00 92.50 157 LEU A C 1
ATOM 1124 O O . LEU A 1 157 ? 2.262 5.450 5.758 1.00 92.50 157 LEU A O 1
ATOM 1128 N N . ALA A 1 158 ? 4.333 4.649 5.611 1.00 93.12 158 ALA A N 1
ATOM 1129 C CA . ALA A 1 158 ? 4.085 3.585 6.584 1.00 93.12 158 ALA A CA 1
ATOM 1130 C C . ALA A 1 158 ? 3.495 4.080 7.926 1.00 93.12 158 ALA A C 1
ATOM 1132 O O . ALA A 1 158 ? 2.444 3.567 8.324 1.00 93.12 158 ALA A O 1
ATOM 1133 N N . PRO A 1 159 ? 4.071 5.089 8.614 1.00 91.12 159 PRO A N 1
ATOM 1134 C CA . PRO A 1 159 ? 3.510 5.572 9.874 1.00 91.12 159 PRO A CA 1
ATOM 1135 C C . PRO A 1 159 ? 2.193 6.334 9.687 1.00 91.12 159 PRO A C 1
ATOM 1137 O O . PRO A 1 159 ? 1.372 6.342 10.594 1.00 91.12 159 PRO A O 1
ATOM 1140 N N . SER A 1 160 ? 1.936 6.946 8.526 1.00 92.06 160 SER A N 1
ATOM 1141 C CA . SER A 1 160 ? 0.659 7.634 8.291 1.00 92.06 160 SER A CA 1
ATOM 1142 C C . SER A 1 160 ? -0.491 6.662 8.017 1.00 92.06 160 SER A C 1
ATOM 1144 O O . SER A 1 160 ? -1.646 7.007 8.255 1.00 92.06 160 SER A O 1
ATOM 1146 N N . LEU A 1 161 ? -0.205 5.429 7.586 1.00 92.56 161 LEU A N 1
ATOM 1147 C CA . LEU A 1 161 ? -1.207 4.392 7.319 1.00 92.56 161 LEU A CA 1
ATOM 1148 C C . LEU A 1 161 ? -1.603 3.572 8.557 1.00 92.56 161 LEU A C 1
ATOM 1150 O O . LEU A 1 161 ? -2.677 2.968 8.565 1.00 92.56 161 LEU A O 1
ATOM 1154 N N . THR A 1 162 ? -0.789 3.538 9.617 1.00 90.12 162 THR A N 1
ATOM 1155 C CA . THR A 1 162 ? -1.071 2.719 10.817 1.00 90.12 162 THR A CA 1
ATOM 1156 C C . THR A 1 162 ? -2.418 3.059 11.457 1.00 90.12 162 THR A C 1
ATOM 1158 O O . THR A 1 162 ? -3.122 2.148 11.898 1.00 90.12 162 THR A O 1
ATOM 1161 N N . GLY A 1 163 ? -2.823 4.335 11.445 1.00 85.88 163 GLY A N 1
ATOM 1162 C CA . GLY A 1 163 ? -4.120 4.794 11.952 1.00 85.88 163 GLY A CA 1
ATOM 1163 C C . GLY A 1 163 ? -5.314 4.128 11.260 1.00 85.88 163 GLY A C 1
ATOM 1164 O O . GLY A 1 163 ? -6.202 3.608 11.939 1.00 85.88 163 GLY A O 1
ATOM 1165 N N . ALA A 1 164 ? -5.316 4.071 9.925 1.00 88.38 164 ALA A N 1
ATOM 1166 C CA . ALA A 1 164 ? -6.351 3.386 9.147 1.00 88.38 164 ALA A CA 1
ATOM 1167 C C . ALA A 1 164 ? -6.340 1.869 9.383 1.00 88.38 164 ALA A C 1
ATOM 1169 O O . ALA A 1 164 ? -7.397 1.249 9.521 1.00 88.38 164 ALA A O 1
ATOM 1170 N N . MET A 1 165 ? -5.153 1.265 9.489 1.00 87.56 165 MET A N 1
ATOM 1171 C CA . MET A 1 165 ? -5.018 -0.185 9.684 1.00 87.56 165 MET A CA 1
ATOM 1172 C C . MET A 1 165 ? -5.431 -0.642 11.088 1.00 87.56 165 MET A C 1
ATOM 1174 O O . MET A 1 165 ? -5.881 -1.778 11.265 1.00 87.56 165 MET A O 1
ATOM 1178 N N . ALA A 1 166 ? -5.319 0.231 12.091 1.00 87.12 166 ALA A N 1
ATOM 1179 C CA . ALA A 1 166 ? -5.702 -0.051 13.473 1.00 87.12 166 ALA A CA 1
ATOM 1180 C C . ALA A 1 166 ? -7.215 0.084 13.737 1.00 87.12 166 ALA A C 1
ATOM 1182 O O . ALA A 1 166 ? -7.676 -0.176 14.859 1.00 87.12 166 ALA A O 1
ATOM 1183 N N . LEU A 1 167 ? -8.005 0.476 12.729 1.00 84.75 167 LEU A N 1
ATOM 1184 C CA . LEU A 1 167 ? -9.430 0.723 12.900 1.00 84.75 167 LEU A CA 1
ATOM 1185 C C . LEU A 1 167 ? -10.202 -0.522 13.326 1.00 84.75 167 LEU A C 1
ATOM 1187 O O . LEU A 1 167 ? -10.122 -1.601 12.737 1.00 84.75 167 LEU A O 1
ATOM 1191 N N . ARG A 1 168 ? -11.023 -0.338 14.363 1.00 78.62 168 ARG A N 1
ATOM 1192 C CA . ARG A 1 168 ? -11.954 -1.355 14.850 1.00 78.62 168 ARG A CA 1
ATOM 1193 C C . ARG A 1 168 ? -13.367 -1.016 14.381 1.00 78.62 168 ARG A C 1
ATOM 1195 O O . ARG A 1 168 ? -13.814 0.103 14.627 1.00 78.62 168 ARG A O 1
ATOM 1202 N N . PRO A 1 169 ? -14.110 -1.981 13.812 1.00 68.69 169 PRO A N 1
ATOM 1203 C CA . PRO A 1 169 ? -15.448 -1.743 13.265 1.00 68.69 169 PRO A CA 1
ATOM 1204 C C . PRO A 1 169 ? -16.477 -1.317 14.323 1.00 68.69 169 PRO A C 1
ATOM 1206 O O . PRO A 1 169 ? -17.519 -0.772 13.986 1.00 68.69 169 PRO A O 1
ATOM 1209 N N . ASP A 1 170 ? -16.192 -1.543 15.608 1.00 72.94 170 ASP A N 1
ATOM 1210 C CA . ASP A 1 170 ? -17.093 -1.193 16.708 1.00 72.94 170 ASP A CA 1
ATOM 1211 C C . ASP A 1 170 ? -16.971 0.291 17.146 1.00 72.94 170 ASP A C 1
ATOM 1213 O O . ASP A 1 170 ? -17.725 0.745 18.013 1.00 72.94 170 ASP A O 1
ATOM 1217 N N . ARG A 1 171 ? -16.032 1.074 16.582 1.00 75.00 171 ARG A N 1
ATOM 1218 C CA . ARG A 1 171 ? -15.861 2.498 16.927 1.00 75.00 171 ARG A CA 1
ATOM 1219 C C . ARG A 1 171 ? -16.843 3.387 16.162 1.00 75.00 171 ARG A C 1
ATOM 1221 O O . ARG A 1 171 ? -16.888 3.386 14.940 1.00 75.00 171 ARG A O 1
ATOM 1228 N N . LYS A 1 172 ? -17.584 4.219 16.905 1.00 75.50 172 LYS A N 1
ATOM 1229 C CA . LYS A 1 172 ? -18.595 5.144 16.354 1.00 75.50 172 LYS A CA 1
ATOM 1230 C C . LYS A 1 172 ? -18.029 6.465 15.822 1.00 75.50 172 LYS A C 1
ATOM 1232 O O . LYS A 1 172 ? -18.734 7.173 15.111 1.00 75.50 172 LYS A O 1
ATOM 1237 N N . ARG A 1 173 ? -16.811 6.853 16.214 1.00 82.62 173 ARG A N 1
ATOM 1238 C CA . ARG A 1 173 ? -16.183 8.122 15.815 1.00 82.62 173 ARG A CA 1
ATOM 1239 C C . ARG A 1 173 ? -14.714 7.895 15.494 1.00 82.62 173 ARG A C 1
ATOM 1241 O O . ARG A 1 173 ? -14.018 7.264 16.283 1.00 82.62 173 ARG A O 1
ATOM 1248 N N . LEU A 1 174 ? -14.296 8.436 14.354 1.00 84.38 174 LEU A N 1
ATOM 1249 C CA . LEU A 1 174 ? -12.911 8.462 13.898 1.00 84.38 174 LEU A CA 1
ATOM 1250 C C . LEU A 1 174 ? -12.251 9.768 14.331 1.00 84.38 174 LEU A C 1
ATOM 1252 O O . LEU A 1 174 ? -12.866 10.841 14.187 1.00 84.38 174 LEU A O 1
ATOM 1256 N N . LEU A 1 175 ? -11.017 9.664 14.816 1.00 87.81 175 LEU A N 1
ATOM 1257 C CA . LEU A 1 175 ? -10.137 10.803 15.080 1.00 87.81 175 LEU A CA 1
ATOM 1258 C C . LEU A 1 175 ? -9.754 11.500 13.757 1.00 87.81 175 LEU A C 1
ATOM 1260 O O . LEU A 1 175 ? -9.815 10.862 12.705 1.00 87.81 175 LEU A O 1
ATOM 1264 N N . PRO A 1 176 ? -9.380 12.793 13.769 1.00 85.88 176 PRO A N 1
ATOM 1265 C CA . PRO A 1 176 ? -8.954 13.500 12.557 1.00 85.88 176 PRO A CA 1
ATOM 1266 C C . PRO A 1 176 ? -7.822 12.785 11.804 1.00 85.88 176 PRO A C 1
ATOM 1268 O O . PRO A 1 176 ? -7.944 12.568 10.600 1.00 85.88 176 PRO A O 1
ATOM 1271 N N . ASP A 1 177 ? -6.799 12.314 12.518 1.00 84.50 177 ASP A N 1
ATOM 1272 C CA . ASP A 1 177 ? -5.651 11.619 11.917 1.00 84.50 177 ASP A CA 1
ATOM 1273 C C . ASP A 1 177 ? -6.043 10.274 11.289 1.00 84.50 177 ASP A C 1
ATOM 1275 O O . ASP A 1 177 ? -5.606 9.934 10.192 1.00 84.50 177 ASP A O 1
ATOM 1279 N N . GLU A 1 178 ? -6.951 9.527 11.930 1.00 87.06 178 GLU A N 1
ATOM 1280 C CA . GLU A 1 178 ? -7.496 8.276 11.384 1.00 87.06 178 GLU A CA 1
ATOM 1281 C C . GLU A 1 178 ? -8.273 8.525 10.080 1.00 87.06 178 GLU A C 1
ATOM 1283 O O . GLU A 1 178 ? -8.237 7.695 9.172 1.00 87.06 178 GLU A O 1
ATOM 1288 N N . ARG A 1 179 ? -8.967 9.668 9.961 1.00 88.19 179 ARG A N 1
ATOM 1289 C CA . ARG A 1 179 ? -9.696 10.036 8.733 1.00 88.19 179 ARG A CA 1
ATOM 1290 C C . ARG A 1 179 ? -8.745 10.359 7.596 1.00 88.19 179 ARG A C 1
ATOM 1292 O O . ARG A 1 179 ? -8.993 9.911 6.482 1.00 88.19 179 ARG A O 1
ATOM 1299 N N . LEU A 1 180 ? -7.681 11.109 7.879 1.00 87.56 180 LEU A N 1
ATOM 1300 C CA . LEU A 1 180 ? -6.664 11.441 6.885 1.00 87.56 180 LEU A CA 1
ATOM 1301 C C . LEU A 1 180 ? -5.950 10.169 6.413 1.00 87.56 180 LEU A C 1
ATOM 1303 O O . LEU A 1 180 ? -5.842 9.936 5.215 1.00 87.56 180 LEU A O 1
ATOM 1307 N N . SER A 1 181 ? -5.589 9.286 7.346 1.00 90.75 181 SER A N 1
ATOM 1308 C CA . SER A 1 181 ? -5.035 7.961 7.049 1.00 90.75 181 SER A CA 1
ATOM 1309 C C . SER A 1 181 ? -5.967 7.117 6.166 1.00 90.75 181 SER A C 1
ATOM 1311 O O . SER A 1 181 ? -5.526 6.493 5.203 1.00 90.75 181 SER A O 1
ATOM 1313 N N . CYS A 1 182 ? -7.276 7.129 6.444 1.00 89.94 182 CYS A N 1
ATOM 1314 C CA . CYS A 1 182 ? 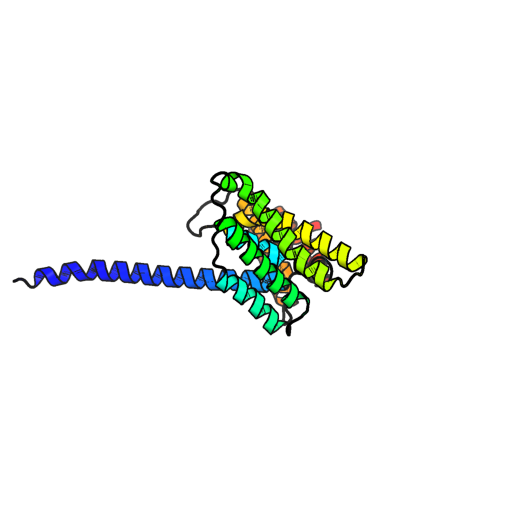-8.262 6.421 5.623 1.00 89.94 182 CYS A CA 1
ATOM 1315 C C . CYS A 1 182 ? -8.427 7.026 4.232 1.00 89.94 182 CYS A C 1
ATOM 1317 O O . CYS A 1 182 ? -8.601 6.274 3.279 1.00 89.94 182 CYS A O 1
ATOM 1319 N N . ALA A 1 183 ? -8.407 8.355 4.121 1.00 89.50 183 ALA A N 1
ATOM 1320 C CA . ALA A 1 183 ? -8.489 9.040 2.837 1.00 89.50 183 ALA A CA 1
ATOM 1321 C C . ALA A 1 183 ? -7.275 8.690 1.966 1.00 89.50 183 ALA A C 1
ATOM 1323 O O . ALA A 1 183 ? -7.458 8.236 0.840 1.00 89.50 183 ALA A O 1
ATOM 1324 N N . LEU A 1 184 ? -6.064 8.763 2.531 1.00 90.06 184 LEU A N 1
ATOM 1325 C CA . LEU A 1 184 ? -4.832 8.345 1.856 1.00 90.06 184 LEU A CA 1
ATOM 1326 C C . LEU A 1 184 ? -4.897 6.880 1.415 1.00 90.06 184 LEU A C 1
ATOM 1328 O O . LEU A 1 184 ? -4.606 6.562 0.266 1.00 90.06 184 LEU A O 1
ATOM 1332 N N . LEU A 1 185 ? -5.325 5.980 2.305 1.00 91.81 185 LEU A N 1
ATOM 1333 C CA . LEU A 1 185 ? -5.474 4.570 1.957 1.00 91.81 185 LEU A CA 1
ATOM 1334 C C . LEU A 1 185 ? -6.501 4.363 0.833 1.00 91.81 185 LEU A C 1
ATOM 1336 O O . LEU A 1 185 ? -6.270 3.547 -0.056 1.00 91.81 185 LEU A O 1
ATOM 1340 N N . ALA A 1 186 ? -7.622 5.085 0.858 1.00 90.12 186 ALA A N 1
ATOM 1341 C CA . ALA A 1 186 ? -8.648 5.002 -0.177 1.00 90.12 186 ALA A CA 1
ATOM 1342 C C . ALA A 1 186 ? -8.127 5.486 -1.537 1.00 90.12 186 ALA A C 1
ATOM 1344 O O . ALA A 1 186 ? -8.361 4.814 -2.539 1.00 90.12 186 ALA A O 1
ATOM 1345 N N . GLU A 1 187 ? -7.373 6.587 -1.575 1.00 89.06 187 GLU A N 1
ATOM 1346 C CA . GLU A 1 187 ? -6.716 7.077 -2.793 1.00 89.06 187 GLU A CA 1
ATOM 1347 C C . GLU A 1 187 ? -5.684 6.074 -3.319 1.00 89.06 187 GLU A C 1
ATOM 1349 O O . GLU A 1 187 ? -5.671 5.761 -4.507 1.00 89.06 187 GLU A O 1
ATOM 1354 N N . MET A 1 188 ? -4.867 5.492 -2.439 1.00 91.06 188 MET A N 1
ATOM 1355 C CA . MET A 1 188 ? -3.895 4.467 -2.824 1.00 91.06 188 MET A CA 1
ATOM 1356 C C . MET A 1 188 ? -4.572 3.202 -3.374 1.00 91.06 188 MET A C 1
ATOM 1358 O O . MET A 1 188 ? -4.094 2.614 -4.345 1.00 91.06 188 MET A O 1
ATOM 1362 N N . ILE A 1 189 ? -5.703 2.789 -2.791 1.00 91.12 189 ILE A N 1
ATOM 1363 C CA . ILE A 1 189 ? -6.516 1.682 -3.314 1.00 91.12 189 ILE A CA 1
ATOM 1364 C C . ILE A 1 189 ? -7.109 2.056 -4.674 1.00 91.12 189 ILE A C 1
ATOM 1366 O O . ILE A 1 189 ? -7.101 1.218 -5.569 1.00 91.12 189 ILE A O 1
ATOM 1370 N N . LEU A 1 190 ? -7.581 3.292 -4.857 1.00 89.94 190 LEU A N 1
ATOM 1371 C CA . LEU A 1 190 ? -8.114 3.777 -6.132 1.00 89.94 190 LEU A CA 1
ATOM 1372 C C . LEU A 1 190 ? -7.057 3.724 -7.243 1.00 89.94 190 LEU A C 1
ATOM 1374 O O . LEU A 1 190 ? -7.322 3.179 -8.314 1.00 89.94 190 LEU A O 1
ATOM 1378 N N . ILE A 1 191 ? -5.843 4.197 -6.948 1.00 87.88 191 ILE A N 1
ATOM 1379 C CA . ILE A 1 191 ? -4.673 4.075 -7.828 1.00 87.88 191 ILE A CA 1
ATOM 1380 C C . ILE A 1 191 ? -4.411 2.601 -8.156 1.00 87.88 191 ILE A C 1
ATOM 1382 O O . ILE A 1 191 ? -4.261 2.230 -9.317 1.00 87.88 191 ILE A O 1
ATOM 1386 N N . GLY A 1 192 ? -4.386 1.752 -7.127 1.00 87.38 192 GLY A N 1
ATOM 1387 C CA . GLY A 1 192 ? -4.127 0.323 -7.257 1.00 87.38 192 GLY A CA 1
ATOM 1388 C C . GLY A 1 192 ? -5.160 -0.429 -8.094 1.00 87.38 192 GLY A C 1
ATOM 1389 O O . GLY A 1 192 ? -4.787 -1.287 -8.892 1.00 87.38 192 GLY A O 1
ATOM 1390 N N . MET A 1 193 ? -6.443 -0.090 -7.947 1.00 88.06 193 MET A N 1
ATOM 1391 C CA . MET A 1 193 ? -7.527 -0.650 -8.756 1.00 88.06 193 MET A CA 1
ATOM 1392 C C . MET A 1 193 ? -7.357 -0.289 -10.229 1.00 88.06 193 MET A C 1
ATOM 1394 O O . MET A 1 193 ? -7.507 -1.166 -11.075 1.00 88.06 193 MET A O 1
ATOM 1398 N N . GLY A 1 194 ? -6.983 0.958 -10.527 1.00 85.19 194 GLY A N 1
ATOM 1399 C CA . GLY A 1 194 ? -6.762 1.412 -11.900 1.00 85.19 194 GLY A CA 1
ATOM 1400 C C . GLY A 1 194 ? -5.624 0.668 -12.603 1.00 85.19 194 GLY A C 1
ATOM 1401 O O . GLY A 1 194 ? -5.705 0.404 -13.798 1.00 85.19 194 GLY A O 1
ATOM 1402 N N . SER A 1 195 ? -4.616 0.237 -11.842 1.00 83.69 195 SER A N 1
ATOM 1403 C CA . SER A 1 195 ? -3.476 -0.541 -12.340 1.00 83.69 195 SER A CA 1
ATOM 1404 C C . SER A 1 195 ? -3.730 -2.052 -12.460 1.00 83.69 195 SER A C 1
ATOM 1406 O O . SER A 1 195 ? -2.803 -2.800 -12.782 1.00 83.69 195 SER A O 1
ATOM 1408 N N . LEU A 1 196 ? -4.943 -2.544 -12.177 1.00 84.62 196 LEU A N 1
ATOM 1409 C CA . LEU A 1 196 ? -5.250 -3.968 -12.330 1.00 84.62 196 LEU A CA 1
ATOM 1410 C C . LEU A 1 196 ? -5.298 -4.363 -13.818 1.00 84.62 196 LEU A C 1
ATOM 1412 O O . LEU A 1 196 ? -5.915 -3.663 -14.622 1.00 84.62 196 LEU A O 1
ATOM 1416 N N . PRO A 1 197 ? -4.728 -5.525 -14.193 1.00 79.31 197 PRO A N 1
ATOM 1417 C CA . PRO A 1 197 ? -4.625 -5.941 -15.595 1.00 79.31 197 PRO A CA 1
ATOM 1418 C C . PRO A 1 197 ? -5.981 -6.230 -16.260 1.00 79.31 197 PRO A C 1
ATOM 1420 O O . PRO A 1 197 ? -6.080 -6.196 -17.482 1.00 79.31 197 PRO A O 1
ATOM 1423 N N . PHE A 1 198 ? -7.030 -6.501 -15.477 1.00 79.69 198 PHE A N 1
ATOM 1424 C CA . PHE A 1 198 ? -8.367 -6.824 -15.977 1.00 79.69 198 PHE A CA 1
ATOM 1425 C C . PHE A 1 198 ? -9.376 -5.775 -15.506 1.00 79.69 198 PHE A C 1
ATOM 1427 O O . PHE A 1 198 ? -9.650 -5.693 -14.310 1.00 79.69 198 PHE A O 1
ATOM 1434 N N . ALA A 1 199 ? -9.922 -4.989 -16.443 1.00 79.06 199 ALA A N 1
ATOM 1435 C CA . ALA A 1 199 ? -10.943 -3.958 -16.200 1.00 79.06 199 ALA A CA 1
ATOM 1436 C C . ALA A 1 199 ? -10.598 -2.939 -15.088 1.00 79.06 199 ALA A C 1
ATOM 1438 O O . ALA A 1 199 ? -11.490 -2.287 -14.548 1.00 79.06 199 ALA A O 1
ATOM 1439 N N . GLY A 1 200 ? -9.313 -2.782 -14.741 1.00 81.94 200 GLY A N 1
ATOM 1440 C CA . GLY A 1 200 ? -8.876 -1.934 -13.632 1.00 81.94 200 GLY A CA 1
ATOM 1441 C C . GLY A 1 200 ? -9.295 -0.477 -13.798 1.00 81.94 200 GLY A C 1
ATOM 1442 O O . GLY A 1 200 ? -9.846 0.114 -12.872 1.00 81.94 200 GLY A O 1
ATOM 1443 N N . GLY A 1 201 ? -9.120 0.064 -15.008 1.00 83.44 201 GLY A N 1
ATOM 1444 C CA . GLY A 1 201 ? -9.532 1.425 -15.351 1.00 83.44 201 GLY A CA 1
ATOM 1445 C C . GLY A 1 201 ? -11.026 1.667 -15.132 1.00 83.44 201 GLY A C 1
ATOM 1446 O O . GLY A 1 201 ? -11.384 2.557 -14.371 1.00 83.44 201 GLY A O 1
ATOM 1447 N N . GLU A 1 202 ? -11.896 0.827 -15.701 1.00 86.44 202 GLU A N 1
ATOM 1448 C CA . GLU A 1 202 ? -13.356 0.969 -15.561 1.00 86.44 202 GLU A CA 1
ATOM 1449 C C . GLU A 1 202 ? -13.819 0.839 -14.101 1.00 86.44 202 GLU A C 1
ATOM 1451 O O . GLU A 1 202 ? -14.671 1.598 -13.634 1.00 86.44 202 GLU A O 1
ATOM 1456 N N . ILE A 1 203 ? -13.232 -0.101 -13.350 1.00 86.94 203 ILE A N 1
ATOM 1457 C CA . ILE A 1 203 ? -13.543 -0.294 -11.928 1.00 86.94 203 ILE A CA 1
ATOM 1458 C C . ILE A 1 203 ? -13.115 0.934 -11.118 1.00 86.94 203 ILE A C 1
ATOM 1460 O O . ILE A 1 203 ? -13.862 1.387 -10.247 1.00 86.94 203 ILE A O 1
ATOM 1464 N N . ALA A 1 204 ? -11.929 1.477 -11.393 1.00 87.69 204 ALA A N 1
ATOM 1465 C CA . ALA A 1 204 ? -11.403 2.638 -10.688 1.00 87.69 204 ALA A CA 1
ATOM 1466 C C . ALA A 1 204 ? -12.183 3.916 -11.027 1.00 87.69 204 ALA A C 1
ATOM 1468 O O . ALA A 1 204 ? -12.501 4.684 -10.121 1.00 87.69 204 ALA A O 1
ATOM 1469 N N . GLU A 1 205 ? -12.568 4.114 -12.287 1.00 86.75 205 GLU A N 1
ATOM 1470 C CA . GLU A 1 205 ? -13.453 5.206 -12.705 1.00 86.75 205 GLU A CA 1
ATOM 1471 C C . GLU A 1 205 ? -14.814 5.117 -12.014 1.00 86.75 205 GLU A C 1
ATOM 1473 O O . GLU A 1 205 ? -15.260 6.083 -11.390 1.00 86.75 205 GLU A O 1
ATOM 1478 N N . GLY A 1 206 ? -15.449 3.942 -12.053 1.00 86.81 206 GLY A N 1
ATOM 1479 C CA . GLY A 1 206 ? -16.718 3.711 -11.371 1.00 86.81 206 GLY A CA 1
ATOM 1480 C C . GLY A 1 206 ? -16.609 3.986 -9.872 1.00 86.81 206 GLY A C 1
ATOM 1481 O O . GLY A 1 206 ? -17.428 4.715 -9.311 1.00 86.81 206 GLY A O 1
ATOM 1482 N N . ALA A 1 207 ? -15.565 3.467 -9.219 1.00 88.62 207 ALA A N 1
ATOM 1483 C CA . ALA A 1 207 ? -15.312 3.704 -7.802 1.00 88.62 207 ALA A CA 1
ATOM 1484 C C . ALA A 1 207 ? -15.093 5.193 -7.490 1.00 88.62 207 ALA A C 1
ATOM 1486 O O . ALA A 1 207 ? -15.667 5.692 -6.521 1.00 88.62 207 ALA A O 1
ATOM 1487 N N . ALA A 1 208 ? -14.328 5.911 -8.315 1.00 88.31 208 ALA A N 1
ATOM 1488 C CA . ALA A 1 208 ? -14.113 7.346 -8.166 1.00 88.31 208 ALA A CA 1
ATOM 1489 C C . ALA A 1 208 ? -15.434 8.117 -8.260 1.00 88.31 208 ALA A C 1
ATOM 1491 O O . ALA A 1 208 ? -15.727 8.925 -7.381 1.00 88.31 208 ALA A O 1
ATOM 1492 N N . VAL A 1 209 ? -16.272 7.819 -9.257 1.00 87.31 209 VAL A N 1
ATOM 1493 C CA . VAL A 1 209 ? -17.603 8.432 -9.406 1.00 87.31 209 VAL A CA 1
ATOM 1494 C C . VAL A 1 209 ? -18.494 8.135 -8.196 1.00 87.31 209 VAL A C 1
ATOM 1496 O O . VAL A 1 209 ? -19.157 9.029 -7.676 1.00 87.31 209 VAL 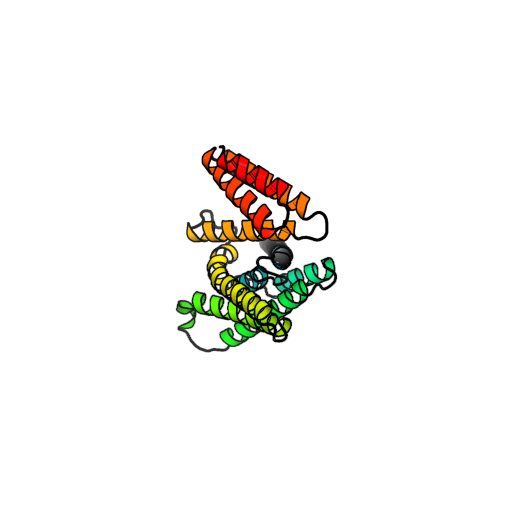A O 1
ATOM 1499 N N . PHE A 1 210 ? -18.500 6.904 -7.682 1.00 88.62 210 PHE A N 1
ATOM 1500 C CA . PHE A 1 210 ? -19.278 6.589 -6.480 1.00 88.62 210 PHE A CA 1
ATOM 1501 C C . PHE A 1 210 ? -18.777 7.349 -5.248 1.00 88.62 210 PHE A C 1
ATOM 1503 O O . PHE A 1 210 ? -19.590 7.867 -4.481 1.00 88.62 210 PHE A O 1
ATOM 1510 N N . VAL A 1 211 ? -17.460 7.451 -5.055 1.00 88.50 211 VAL A N 1
ATOM 1511 C CA . VAL A 1 211 ? -16.873 8.198 -3.933 1.00 88.50 211 VAL A CA 1
ATOM 1512 C C . VAL A 1 211 ? -17.214 9.684 -4.031 1.00 88.50 211 VAL A C 1
ATOM 1514 O O . VAL A 1 211 ? -17.643 10.270 -3.034 1.00 88.50 211 VAL A O 1
ATOM 1517 N N . THR A 1 212 ? -17.099 10.291 -5.214 1.00 86.94 212 THR A N 1
ATOM 1518 C CA . THR A 1 212 ? -17.451 11.704 -5.413 1.00 86.94 212 THR A CA 1
ATOM 1519 C C . THR A 1 212 ? -18.937 11.950 -5.185 1.00 86.94 212 THR A C 1
ATOM 1521 O O . THR A 1 212 ? -19.280 12.895 -4.480 1.00 86.94 212 THR A O 1
ATOM 1524 N N . LEU A 1 213 ? -19.825 11.071 -5.659 1.00 85.69 213 LEU A N 1
ATOM 1525 C CA . LEU A 1 213 ? -21.267 11.160 -5.396 1.00 85.69 213 LEU A CA 1
ATOM 1526 C C . LEU A 1 213 ? -21.603 11.052 -3.899 1.00 85.69 213 LEU A C 1
ATOM 1528 O O . LEU A 1 213 ? -22.423 11.823 -3.392 1.00 85.69 213 LEU A O 1
ATOM 1532 N N . ILE A 1 214 ? -20.950 10.140 -3.173 1.00 90.00 214 ILE A N 1
ATOM 1533 C CA . ILE A 1 214 ? -21.111 10.007 -1.715 1.00 90.00 214 ILE A CA 1
ATOM 1534 C C . ILE A 1 214 ? -20.649 11.282 -0.998 1.00 90.00 214 ILE A C 1
ATOM 1536 O O . ILE A 1 214 ? -21.267 11.706 -0.020 1.00 90.00 214 ILE A O 1
ATOM 1540 N N . LEU A 1 215 ? -19.565 11.905 -1.458 1.00 88.00 215 LEU A N 1
ATOM 1541 C CA . LEU A 1 215 ? -19.072 13.153 -0.876 1.00 88.00 215 LEU A CA 1
ATOM 1542 C C . LEU A 1 215 ? -19.984 14.339 -1.211 1.00 88.00 215 LEU A C 1
ATOM 1544 O O . LEU A 1 215 ? -20.282 15.137 -0.320 1.00 88.00 215 LEU A O 1
ATOM 1548 N N . SER A 1 216 ? -20.513 14.400 -2.433 1.00 87.25 216 SER A N 1
ATOM 1549 C CA . SER A 1 216 ? -21.490 15.405 -2.870 1.00 87.25 216 SER A CA 1
ATOM 1550 C C . SER A 1 216 ? -22.771 15.381 -2.038 1.00 87.25 216 SER A C 1
ATOM 1552 O O . SER A 1 216 ? -23.353 16.433 -1.779 1.00 87.25 216 SER A O 1
ATOM 1554 N N . SER A 1 217 ? -23.184 14.215 -1.522 1.00 88.56 217 SER A N 1
ATOM 1555 C CA . SER A 1 217 ? -24.352 14.118 -0.633 1.00 88.56 217 SER A CA 1
ATOM 1556 C C . SER A 1 217 ? -24.165 14.848 0.708 1.00 88.56 217 SER A C 1
ATOM 1558 O O . SER A 1 217 ? -25.124 14.982 1.468 1.00 88.56 217 SER A O 1
ATOM 1560 N N . ARG A 1 218 ? -22.940 15.280 1.038 1.00 88.62 218 ARG A N 1
ATOM 1561 C CA . ARG A 1 218 ? -22.621 16.081 2.232 1.00 88.62 218 ARG A CA 1
ATOM 1562 C C . ARG A 1 218 ? -22.449 17.570 1.939 1.00 88.62 218 ARG A C 1
ATOM 1564 O O . ARG A 1 218 ? -22.205 18.335 2.869 1.00 88.62 218 ARG A O 1
ATOM 1571 N N . GLY A 1 219 ? -22.581 17.973 0.680 1.00 87.88 219 GLY A N 1
ATOM 1572 C CA . GLY A 1 219 ? -22.474 19.353 0.226 1.00 87.88 219 GLY A CA 1
ATOM 1573 C C . GLY A 1 219 ? -21.583 19.491 -1.013 1.00 87.88 219 GLY A C 1
ATOM 1574 O O . GLY A 1 219 ? -20.694 18.663 -1.228 1.00 87.88 219 GLY A O 1
ATOM 1575 N N . PRO A 1 220 ? -21.779 20.560 -1.806 1.00 83.75 220 PRO A N 1
ATOM 1576 C CA . PRO A 1 220 ? -21.079 20.759 -3.077 1.00 83.75 220 PRO A CA 1
ATOM 1577 C C . PRO A 1 220 ? -19.560 20.855 -2.897 1.00 83.75 220 PRO A C 1
ATOM 1579 O O . PRO A 1 220 ? -18.824 20.169 -3.594 1.00 83.75 220 PRO A O 1
ATOM 1582 N N . ALA A 1 221 ? -19.087 21.581 -1.876 1.00 87.44 221 ALA A N 1
ATOM 1583 C CA . ALA A 1 221 ? -17.657 21.708 -1.579 1.00 87.44 221 ALA A CA 1
ATOM 1584 C C . ALA A 1 221 ? -16.976 20.360 -1.262 1.00 87.44 221 ALA A C 1
ATOM 1586 O O . ALA A 1 221 ? -15.824 20.137 -1.625 1.00 87.44 221 ALA A O 1
ATOM 1587 N N . MET A 1 222 ? -17.683 19.433 -0.604 1.00 86.88 222 MET A N 1
ATOM 1588 C CA . MET A 1 222 ? -17.151 18.092 -0.330 1.00 86.88 222 MET A CA 1
ATOM 1589 C C . MET A 1 222 ? -17.096 17.243 -1.601 1.00 86.88 222 MET A C 1
ATOM 1591 O O . MET A 1 222 ? -16.133 16.501 -1.790 1.00 86.88 222 MET A O 1
ATOM 1595 N N . GLY A 1 223 ? -18.100 17.374 -2.472 1.00 85.12 223 GLY A N 1
ATOM 1596 C CA . GLY A 1 223 ? -18.108 16.767 -3.802 1.00 85.12 223 GLY A CA 1
ATOM 1597 C C . GLY A 1 223 ? -16.955 17.260 -4.674 1.00 85.12 223 GLY A C 1
ATOM 1598 O O . GLY A 1 223 ? -16.235 16.444 -5.246 1.00 85.12 223 GLY A O 1
ATOM 1599 N N . ALA A 1 224 ? -16.724 18.575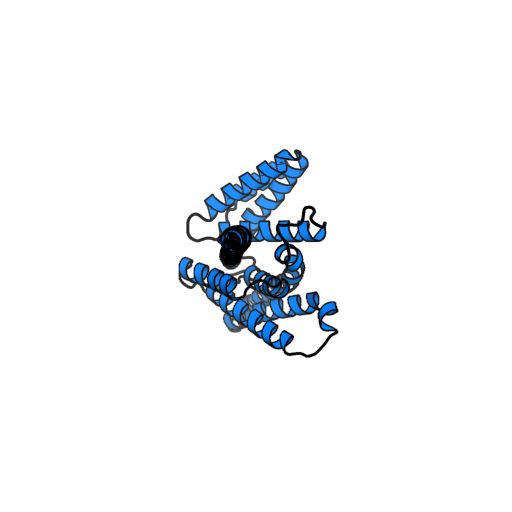 -4.691 1.00 85.56 224 ALA A N 1
ATOM 1600 C CA . ALA A 1 224 ? -15.625 19.231 -5.397 1.00 85.56 224 ALA A CA 1
ATOM 1601 C C . ALA A 1 224 ? -14.255 18.712 -4.936 1.00 85.56 224 ALA A C 1
ATOM 1603 O O . ALA A 1 224 ? -13.478 18.198 -5.742 1.00 85.56 224 ALA A O 1
ATOM 1604 N N . MET A 1 225 ? -13.990 18.744 -3.624 1.00 87.56 225 MET A N 1
ATOM 1605 C CA . MET A 1 225 ? -12.744 18.210 -3.057 1.00 87.56 225 MET A CA 1
ATOM 1606 C C . MET A 1 225 ? -12.572 16.716 -3.342 1.00 87.56 225 MET A C 1
ATOM 1608 O O . MET A 1 225 ? -11.477 16.278 -3.686 1.00 87.56 225 MET A O 1
ATOM 1612 N N . GLY A 1 226 ? -13.651 15.936 -3.237 1.00 85.06 226 GLY A N 1
ATOM 1613 C CA . GLY A 1 226 ? -13.646 14.519 -3.588 1.00 85.06 226 GLY A CA 1
ATOM 1614 C C . GLY A 1 226 ? -13.296 14.272 -5.051 1.00 85.06 226 GLY A C 1
ATOM 1615 O O . GLY A 1 226 ? -12.520 13.366 -5.347 1.00 85.06 226 GLY A O 1
ATOM 1616 N N . GLY A 1 227 ? -13.851 15.084 -5.956 1.00 85.12 227 GLY A N 1
ATOM 1617 C CA . GLY A 1 227 ? -13.596 15.029 -7.396 1.00 85.12 227 GLY A CA 1
ATOM 1618 C C . GLY A 1 227 ? -12.156 15.366 -7.741 1.00 85.12 227 GLY A C 1
ATOM 1619 O O . GLY A 1 227 ? -11.525 14.627 -8.493 1.00 85.12 227 GLY A O 1
ATOM 1620 N N . ILE A 1 228 ? -11.607 16.409 -7.116 1.00 87.00 228 ILE A N 1
ATOM 1621 C CA . ILE A 1 228 ? -10.200 16.798 -7.259 1.00 87.00 228 ILE A CA 1
ATOM 1622 C C . ILE A 1 228 ? -9.280 15.685 -6.751 1.00 87.00 228 ILE A C 1
ATOM 1624 O O . ILE A 1 228 ? -8.367 15.282 -7.466 1.00 87.00 228 ILE A O 1
ATOM 1628 N N . ALA A 1 229 ? -9.536 15.152 -5.555 1.00 87.25 229 ALA A N 1
ATOM 1629 C CA . ALA A 1 229 ? -8.719 14.101 -4.952 1.00 87.25 229 ALA A CA 1
ATOM 1630 C C . ALA A 1 229 ? -8.746 12.797 -5.771 1.00 87.25 229 ALA A C 1
ATOM 1632 O O . ALA A 1 229 ? -7.698 12.281 -6.160 1.00 87.25 229 ALA A O 1
ATOM 1633 N N . CYS A 1 230 ? -9.939 12.296 -6.113 1.00 86.25 230 CYS A N 1
ATOM 1634 C CA . CYS A 1 230 ? -10.082 11.078 -6.917 1.00 86.25 230 CYS A CA 1
ATOM 1635 C C . CYS A 1 230 ? -9.549 11.275 -8.344 1.00 86.25 230 CYS A C 1
ATOM 1637 O O . CYS A 1 230 ? -8.905 10.381 -8.890 1.00 86.25 230 CYS A O 1
ATOM 1639 N N . GLY A 1 231 ? -9.788 12.447 -8.938 1.00 84.69 231 GLY A N 1
ATOM 1640 C CA . GLY A 1 231 ? -9.293 12.803 -10.264 1.00 84.69 231 GLY A CA 1
ATOM 1641 C C . GLY A 1 231 ? -7.768 12.869 -10.318 1.00 84.69 231 GLY A C 1
ATOM 1642 O O . GLY A 1 231 ? -7.163 12.287 -11.218 1.00 84.69 231 GLY A O 1
ATOM 1643 N N . ALA A 1 232 ? -7.138 13.493 -9.317 1.00 84.38 232 ALA A N 1
ATOM 1644 C CA . ALA A 1 232 ? -5.685 13.534 -9.177 1.00 84.38 232 ALA A CA 1
ATOM 1645 C C . ALA A 1 232 ? -5.097 12.133 -8.966 1.00 84.38 232 ALA A C 1
ATOM 1647 O O . ALA A 1 232 ? -4.129 11.777 -9.635 1.00 84.38 232 ALA A O 1
ATOM 1648 N N . ALA A 1 233 ? -5.706 11.314 -8.105 1.00 85.06 233 ALA A N 1
ATOM 1649 C CA . ALA A 1 233 ? -5.281 9.934 -7.881 1.00 85.06 233 ALA A CA 1
ATOM 1650 C C . ALA A 1 233 ? -5.322 9.107 -9.182 1.00 85.06 233 ALA A C 1
ATOM 1652 O O . ALA A 1 233 ? -4.340 8.450 -9.532 1.00 85.06 233 ALA A O 1
ATOM 1653 N N . LEU A 1 234 ? -6.412 9.188 -9.952 1.00 84.19 234 LEU A N 1
ATOM 1654 C CA . LEU A 1 234 ? -6.531 8.470 -11.224 1.00 84.19 234 LEU A CA 1
ATOM 1655 C C . LEU A 1 234 ? -5.545 8.983 -12.280 1.00 84.19 234 LEU A C 1
ATOM 1657 O O . LEU A 1 234 ? -4.841 8.176 -12.895 1.00 84.19 234 LEU A O 1
ATOM 1661 N N . ALA A 1 235 ? -5.461 10.303 -12.458 1.00 81.25 235 ALA A N 1
ATOM 1662 C CA . ALA A 1 235 ? -4.619 10.922 -13.477 1.00 81.25 235 ALA A CA 1
ATOM 1663 C C . ALA A 1 235 ? -3.120 10.715 -13.213 1.00 81.25 235 ALA A C 1
ATOM 1665 O O . ALA A 1 235 ? -2.368 10.465 -14.153 1.00 81.25 235 ALA A O 1
ATOM 1666 N N . LEU A 1 236 ? -2.689 10.800 -11.951 1.00 73.94 236 LEU A N 1
ATOM 1667 C CA . LEU A 1 236 ? -1.275 10.705 -11.578 1.00 73.94 236 LEU A CA 1
ATOM 1668 C C . LEU A 1 236 ? -0.819 9.265 -11.320 1.00 73.94 236 LEU A C 1
ATOM 1670 O O . LEU A 1 236 ? 0.343 8.954 -11.562 1.00 73.94 236 LEU A O 1
ATOM 1674 N N . GLY A 1 237 ? -1.699 8.397 -10.811 1.00 70.44 237 GLY A N 1
ATOM 1675 C CA . GLY A 1 237 ? -1.297 7.076 -10.318 1.00 70.44 237 GLY A CA 1
ATOM 1676 C C . GLY A 1 237 ? -1.666 5.892 -11.213 1.00 70.44 237 GLY A C 1
ATOM 1677 O O . GLY A 1 237 ? -0.933 4.906 -11.235 1.00 70.44 237 GLY A O 1
ATOM 1678 N N . SER A 1 238 ? -2.792 5.953 -11.933 1.00 67.44 238 SER A N 1
ATOM 1679 C CA . SER A 1 238 ? -3.334 4.780 -12.650 1.00 67.44 238 SER A CA 1
ATOM 1680 C C . SER A 1 238 ? -3.150 4.809 -14.169 1.00 67.44 238 SER A C 1
ATOM 1682 O O . SER A 1 238 ? -3.453 3.833 -14.847 1.00 67.44 238 SER A O 1
ATOM 1684 N N . GLY A 1 239 ? -2.682 5.930 -14.728 1.00 64.50 239 GLY A N 1
ATOM 1685 C CA . GLY A 1 239 ? -2.589 6.122 -16.180 1.00 64.50 239 GLY A CA 1
ATOM 1686 C C . GLY A 1 239 ? -3.938 6.373 -16.873 1.00 64.50 239 GLY A C 1
ATOM 1687 O O . GLY A 1 239 ? -3.969 6.588 -18.083 1.00 64.50 239 GLY A O 1
ATOM 1688 N N . VAL A 1 240 ? -5.048 6.418 -16.124 1.00 67.50 240 VAL A N 1
ATOM 1689 C CA . VAL A 1 240 ? -6.400 6.727 -16.620 1.00 67.50 240 VAL A CA 1
ATOM 1690 C C . VAL A 1 240 ? -6.602 8.250 -16.698 1.00 67.50 240 VAL A C 1
ATOM 1692 O O . VAL A 1 240 ? -7.410 8.863 -15.996 1.00 67.50 240 VAL A O 1
ATOM 1695 N N . ALA A 1 241 ? -5.802 8.891 -17.552 1.00 64.25 241 ALA A N 1
ATOM 1696 C CA . ALA A 1 241 ? -5.724 10.346 -17.683 1.00 64.25 241 ALA A CA 1
ATOM 1697 C C . ALA A 1 241 ? -7.038 11.062 -18.088 1.00 64.25 241 ALA A C 1
ATOM 1699 O O . ALA A 1 241 ? -7.306 12.134 -17.535 1.00 64.25 241 ALA A O 1
ATOM 1700 N N . PRO A 1 242 ? -7.886 10.548 -19.006 1.00 71.88 242 PRO A N 1
ATOM 1701 C CA . PRO A 1 242 ? -9.056 11.305 -19.460 1.00 71.88 242 PRO A CA 1
ATOM 1702 C C . PRO A 1 242 ? -10.172 11.357 -18.407 1.00 71.88 242 PRO A C 1
ATOM 1704 O O . PRO A 1 242 ? -10.711 12.430 -18.148 1.00 71.88 242 PRO A O 1
ATOM 1707 N N . ALA A 1 243 ? -10.475 10.248 -17.729 1.00 68.25 243 ALA A N 1
ATOM 1708 C CA . ALA A 1 243 ? -11.492 10.242 -16.678 1.00 68.25 243 ALA A CA 1
ATOM 1709 C C . ALA A 1 243 ? -11.013 10.945 -15.400 1.00 68.25 243 ALA A C 1
ATOM 1711 O O . ALA A 1 243 ? -11.778 11.685 -14.779 1.00 68.25 243 ALA A O 1
ATOM 1712 N N . GLY A 1 244 ? -9.731 10.788 -15.041 1.00 71.81 244 GLY A N 1
ATOM 1713 C CA . GLY A 1 244 ? -9.131 11.514 -13.921 1.00 71.81 244 GLY A CA 1
ATOM 1714 C C . GLY A 1 244 ? -9.131 13.030 -14.132 1.00 71.81 244 GLY A C 1
ATOM 1715 O O . GLY A 1 244 ? -9.507 13.782 -13.232 1.00 71.81 244 GLY A O 1
ATOM 1716 N N . SER A 1 245 ? -8.789 13.491 -15.340 1.00 75.00 245 SER A N 1
ATOM 1717 C CA . SER A 1 245 ? -8.817 14.923 -15.666 1.00 75.00 245 SER A CA 1
ATOM 1718 C C . SER A 1 245 ? -10.240 15.482 -15.726 1.00 75.00 245 SER A C 1
ATOM 1720 O O . SER A 1 245 ? -10.470 16.561 -15.187 1.00 75.00 245 SER A O 1
ATOM 1722 N N . ALA A 1 246 ? -11.211 14.743 -16.274 1.00 75.69 246 ALA A N 1
ATOM 1723 C CA . ALA A 1 246 ? -12.616 15.150 -16.268 1.00 75.69 246 ALA A CA 1
ATOM 1724 C C . ALA A 1 246 ? -13.170 15.298 -14.840 1.00 75.69 246 ALA A C 1
ATOM 1726 O O . ALA A 1 246 ? -13.731 16.339 -14.509 1.00 75.69 246 ALA A O 1
ATOM 1727 N N . LEU A 1 247 ? -12.956 14.308 -13.966 1.00 74.94 247 LEU A N 1
ATOM 1728 C CA . LEU A 1 247 ? -13.393 14.373 -12.565 1.00 74.94 247 LEU A CA 1
ATOM 1729 C C . LEU A 1 247 ? -12.702 15.501 -11.789 1.00 74.94 247 LEU A C 1
ATOM 1731 O O . LEU A 1 247 ? -13.362 16.211 -11.027 1.00 74.94 247 LEU A O 1
ATOM 1735 N N . GLY A 1 248 ? -11.401 15.699 -12.015 1.00 72.75 248 GLY A N 1
ATOM 1736 C CA . GLY A 1 248 ? -10.646 16.793 -11.407 1.00 72.75 248 GLY A CA 1
ATOM 1737 C C . GLY A 1 248 ? -11.138 18.169 -11.861 1.00 72.75 248 GLY A C 1
ATOM 1738 O O . GLY A 1 248 ? -11.355 19.046 -11.029 1.00 72.75 248 GLY A O 1
ATOM 1739 N N . LEU A 1 249 ? -11.384 18.350 -13.163 1.00 77.25 249 LEU A N 1
ATOM 1740 C CA . LEU A 1 249 ? -11.905 19.597 -13.734 1.00 77.25 249 LEU A CA 1
ATOM 1741 C C . LEU A 1 249 ? -13.344 19.879 -13.292 1.00 77.25 249 LEU A C 1
ATOM 1743 O O . LEU A 1 249 ? -13.654 21.014 -12.941 1.00 77.25 249 LEU A O 1
ATOM 1747 N N . CYS A 1 250 ? -14.211 18.864 -13.253 1.00 76.94 250 CYS A N 1
ATOM 1748 C CA . CYS A 1 250 ? -15.561 19.001 -12.707 1.00 76.94 250 CYS A CA 1
ATOM 1749 C C . CYS A 1 250 ? -15.533 19.395 -11.227 1.00 76.94 250 CYS A C 1
ATOM 1751 O O . CYS A 1 250 ? -16.349 20.207 -10.807 1.00 76.94 250 CYS A O 1
ATOM 1753 N N . GLY A 1 251 ? -14.586 18.861 -10.450 1.00 70.62 251 GLY A N 1
ATOM 1754 C CA . GLY A 1 251 ? -14.388 19.269 -9.062 1.00 70.62 251 GLY A CA 1
ATOM 1755 C C . GLY A 1 251 ? -13.851 20.695 -8.917 1.00 70.62 251 GLY A C 1
ATOM 1756 O O . GLY A 1 251 ? -14.282 21.407 -8.022 1.00 70.62 251 GLY A O 1
ATOM 1757 N N . LEU A 1 252 ? -12.954 21.142 -9.802 1.00 69.94 252 LEU A N 1
ATOM 1758 C CA . LEU A 1 252 ? -12.431 22.517 -9.800 1.00 69.94 252 LEU A CA 1
ATOM 1759 C C . LEU A 1 252 ? -13.471 23.571 -10.209 1.00 69.94 252 LEU A C 1
ATOM 1761 O O . LEU A 1 252 ? -13.332 24.731 -9.831 1.00 69.94 252 LEU A O 1
ATOM 1765 N N . MET A 1 253 ? -14.473 23.188 -11.006 1.00 72.19 253 MET A N 1
ATOM 1766 C CA . MET A 1 253 ? -15.528 24.088 -11.488 1.00 72.19 253 MET A CA 1
ATOM 1767 C C . MET A 1 253 ? -16.782 24.132 -10.593 1.00 72.19 253 MET A C 1
ATOM 1769 O O . MET A 1 253 ? -17.701 24.889 -10.906 1.00 72.19 253 MET A O 1
ATOM 1773 N N . ALA A 1 254 ? -16.842 23.327 -9.526 1.00 64.81 254 ALA A N 1
ATOM 1774 C CA . ALA A 1 254 ? -17.985 23.204 -8.612 1.00 64.81 254 ALA A CA 1
ATOM 1775 C C . ALA A 1 254 ? -17.830 24.062 -7.347 1.00 64.81 254 ALA A C 1
ATOM 1777 O O . ALA A 1 254 ? -18.870 24.577 -6.872 1.00 64.81 254 ALA A O 1
#

Secondary structure (DSSP, 8-state):
--TTHHHHHHHHHHHHHHHHHHHHHHHHHHHHHHHHHHHHHHH--SSTT--HHHHHHHHHHHHTT--HHHHHHHHHHHHHHTTS-HHHHHHHHHHHHHHHHHHHHHHS--GGGGTTHHHHHHHHHHHHHHHHHHHHHTT-HHHHHHHHHHHHHHHHHHHHHHHHHT--TT-S---HHHHHHHHHHHHHHHHHHHT-TTTHHHHHHHHHHHHHHHHHTT-HHHHHHHHHHHHHHIIIIIS-HHHHHHHHHHHHT-